Protein AF-A0A5S3UQN3-F1 (afdb_monomer)

Radius of gyration: 18.59 Å; Cα contacts (8 Å, |Δi|>4): 261; chains: 1; bounding box: 40×31×50 Å

Sequence (208 aa):
MKKKIITQLTKNTDIFSASFKKDKTWMLVFEPSTKNVRSGVGFSEYSSGTKFFYWVFPDVCFPFIFPYSLLGNVDVSDTDRAHFLGKGSSPSESELIDFILDKCKLVRESLALDYTSLVEFLSANYDKLSSFEKADYILLRFYIERDFMLVNEAEKLVPKLNSHNPKTIKFRDFIQLLKSQEESKIINEIELFKKENEKVWQAHFVEN

Mean predicted aligned error: 7.01 Å

Secondary structure (DSSP, 8-state):
--HHHHHHHHHS-SSEEEEEEETTEEEEEETTPBTTEEEEEEEEEETTEEEEEEEEEESSS-TT---EEE-------HHHIIIIIBTT----HHHHHHHHHHHHHHHHHHH--SHHHHHHHHHHTGGGS-HHHHHHHHHHHHHHH--THHHHHHHTTGGGS-TTSHHHHHHHHHHHHHHHT-HHHHHHHHHHHHHHHHHHHHHHHH--

Foldseek 3Di:
DDPVLVVCLQPVDQQFDDWFDDDQKIWTWGPPQPPFKTKTWIWGDDPFWIDIFIWMQGLFFLLPDDTPRLPPVQPQPPVNCCQQTGPPHDDDSVVNSVVVVVSSVVCCVVQVDDLVSVLVSCVVCVVVDDLRSNLRSLVSVCVVVVDLVSLVVSVVSLVVDDPPDPSSVVSVVLSVVSVVVPVVVNVVVRVVSSVSSVVVVVVRVVPD

Solvent-accessible surface area (backbone atoms only — not comparable to full-atom values): 11654 Å² total; per-residue (Å²): 121,62,68,67,58,55,52,45,53,42,71,77,40,83,56,28,70,42,72,39,71,54,94,64,26,42,37,40,29,40,46,84,46,44,97,58,22,41,38,33,41,36,40,35,60,52,98,75,24,43,48,75,37,36,33,38,39,51,41,66,50,57,85,75,64,72,52,51,62,45,75,53,76,62,97,61,51,72,65,54,39,46,48,68,31,28,73,84,41,77,62,55,75,65,58,49,49,52,54,51,50,55,57,46,49,57,44,55,69,72,46,66,48,42,72,66,52,48,50,54,54,48,60,79,42,46,90,79,44,51,72,66,56,48,40,41,51,38,52,42,47,28,72,75,69,67,43,70,70,43,53,62,60,40,53,71,42,55,85,77,42,61,80,86,39,69,64,44,46,53,51,52,53,49,52,53,49,59,70,66,66,47,59,72,60,50,52,52,51,52,54,48,30,32,54,51,38,49,51,56,58,52,55,52,68,71,77,121

Structure (mmCIF, N/CA/C/O backbone):
data_AF-A0A5S3UQN3-F1
#
_entry.id   AF-A0A5S3UQN3-F1
#
loop_
_atom_site.group_PDB
_atom_site.id
_atom_site.type_symbol
_atom_site.label_atom_id
_atom_site.label_alt_id
_atom_site.label_comp_id
_atom_site.label_asym_id
_atom_site.label_entity_id
_atom_site.label_seq_id
_atom_site.pdbx_PDB_ins_code
_atom_site.Cartn_x
_atom_site.Cartn_y
_atom_site.Cartn_z
_atom_site.occupancy
_atom_site.B_iso_or_equiv
_atom_site.auth_seq_id
_atom_site.auth_comp_id
_atom_site.auth_asym_id
_atom_site.auth_atom_id
_atom_site.pdbx_PDB_model_num
ATOM 1 N N . MET A 1 1 ? 16.308 -3.290 -12.667 1.00 74.12 1 MET A N 1
ATOM 2 C CA . MET A 1 1 ? 16.139 -1.904 -13.136 1.00 74.12 1 MET A CA 1
ATOM 3 C C . MET A 1 1 ? 17.356 -1.026 -12.826 1.00 74.12 1 MET A C 1
ATOM 5 O O . MET A 1 1 ? 17.709 -0.814 -11.671 1.00 74.12 1 MET A O 1
ATOM 9 N N . LYS A 1 2 ? 17.993 -0.458 -13.860 1.00 78.44 2 LYS A N 1
ATOM 10 C CA . LYS A 1 2 ? 19.170 0.416 -13.691 1.00 78.44 2 LYS A CA 1
ATOM 11 C C . LYS A 1 2 ? 18.793 1.707 -12.944 1.00 78.44 2 LYS A C 1
ATOM 13 O O . LYS A 1 2 ? 17.831 2.369 -13.324 1.00 78.44 2 LYS A O 1
ATOM 18 N N . LYS A 1 3 ? 19.608 2.133 -11.964 1.00 80.06 3 LYS A N 1
ATOM 19 C CA . LYS A 1 3 ? 19.438 3.409 -11.223 1.00 80.06 3 LYS A CA 1
ATOM 20 C C . LYS A 1 3 ? 19.257 4.615 -12.158 1.00 80.06 3 LYS A C 1
ATOM 22 O O . LYS A 1 3 ? 18.452 5.492 -11.870 1.00 80.06 3 LYS A O 1
ATOM 27 N N . LYS A 1 4 ? 19.966 4.623 -13.295 1.00 84.38 4 LYS A N 1
ATOM 28 C CA . LYS A 1 4 ? 19.861 5.656 -14.339 1.00 84.38 4 LYS A CA 1
ATOM 29 C C . LYS A 1 4 ? 18.432 5.807 -14.876 1.00 84.38 4 LYS A C 1
ATOM 31 O O . LYS A 1 4 ? 17.955 6.931 -14.954 1.00 84.38 4 LYS A O 1
ATOM 36 N N . ILE A 1 5 ? 17.750 4.695 -15.167 1.00 83.94 5 ILE A N 1
ATOM 37 C CA . ILE A 1 5 ? 16.365 4.691 -15.668 1.00 83.94 5 ILE A CA 1
ATOM 38 C C . ILE A 1 5 ? 15.424 5.255 -14.604 1.00 83.94 5 ILE A C 1
ATOM 40 O O . ILE A 1 5 ? 14.639 6.144 -14.898 1.00 83.94 5 ILE A O 1
ATOM 44 N N . ILE A 1 6 ? 15.566 4.814 -13.348 1.00 83.44 6 ILE A N 1
ATOM 45 C CA . ILE A 1 6 ? 14.771 5.345 -12.228 1.00 83.44 6 ILE A CA 1
ATOM 46 C C . ILE A 1 6 ? 14.971 6.857 -12.085 1.00 83.44 6 ILE A C 1
ATOM 48 O O . ILE A 1 6 ? 14.009 7.605 -12.000 1.00 83.44 6 ILE A O 1
ATOM 52 N N . THR A 1 7 ? 16.221 7.323 -12.122 1.00 83.50 7 THR A N 1
ATOM 53 C CA . THR A 1 7 ? 16.528 8.758 -12.027 1.00 83.50 7 THR A CA 1
ATOM 54 C C . THR A 1 7 ? 15.946 9.550 -13.199 1.00 83.50 7 THR A C 1
ATOM 56 O O . THR A 1 7 ? 15.493 10.671 -12.995 1.00 83.50 7 THR A O 1
ATOM 59 N N . GLN A 1 8 ? 15.951 8.992 -14.412 1.00 85.38 8 GLN A N 1
ATOM 60 C CA . GLN A 1 8 ? 15.345 9.629 -15.583 1.00 85.38 8 GLN A CA 1
ATOM 61 C C . GLN A 1 8 ? 13.821 9.697 -15.465 1.00 85.38 8 GLN A C 1
ATOM 63 O O . GLN A 1 8 ? 13.263 10.763 -15.696 1.00 85.38 8 GLN A O 1
ATOM 68 N N . LEU A 1 9 ? 13.165 8.615 -15.038 1.00 85.56 9 LEU A N 1
ATOM 69 C CA . LEU A 1 9 ? 11.721 8.595 -14.788 1.00 85.56 9 LEU A CA 1
ATOM 70 C C . LEU A 1 9 ? 11.317 9.672 -13.773 1.00 85.56 9 LEU A C 1
ATOM 72 O O . LEU A 1 9 ? 10.398 10.439 -14.040 1.00 85.56 9 LEU A O 1
ATOM 76 N N . THR A 1 10 ? 12.041 9.789 -12.655 1.00 82.81 10 THR A N 1
ATOM 77 C CA . THR A 1 10 ? 11.728 10.777 -11.609 1.00 82.81 10 THR A CA 1
ATOM 78 C C . THR A 1 10 ? 12.039 12.221 -12.020 1.00 82.81 10 THR A C 1
ATOM 80 O O . THR A 1 10 ? 11.371 13.133 -11.559 1.00 82.81 10 THR A O 1
ATOM 83 N N . LYS A 1 11 ? 13.060 12.473 -12.855 1.00 81.81 11 LYS A N 1
ATOM 84 C CA . LYS A 1 11 ? 13.475 13.848 -13.214 1.00 81.81 11 LYS A CA 1
ATOM 85 C C . LYS A 1 11 ? 12.806 14.410 -14.462 1.00 81.81 11 LYS A C 1
ATOM 87 O O . LYS A 1 11 ? 12.684 15.624 -14.578 1.00 81.81 11 LYS A O 1
ATOM 92 N N . ASN A 1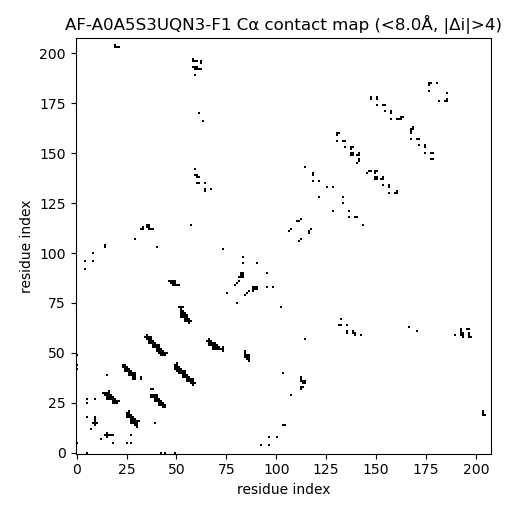 12 ? 12.450 13.552 -15.411 1.00 78.06 12 ASN A N 1
ATOM 93 C CA . ASN A 1 12 ? 12.048 13.981 -16.751 1.00 78.06 12 ASN A CA 1
ATOM 94 C C . ASN A 1 12 ? 10.536 13.885 -16.975 1.00 78.06 12 ASN A C 1
ATOM 96 O O . ASN A 1 12 ? 10.085 14.038 -18.107 1.00 78.06 12 ASN A O 1
ATOM 100 N N . THR A 1 13 ? 9.760 13.584 -15.932 1.00 79.00 13 THR A N 1
ATOM 101 C CA . THR A 1 13 ? 8.314 13.379 -16.036 1.00 79.00 13 THR A CA 1
ATOM 102 C C . THR A 1 13 ? 7.607 14.058 -14.874 1.00 79.00 13 THR A C 1
ATOM 104 O O . THR A 1 13 ? 8.139 14.126 -13.771 1.00 79.00 13 THR A O 1
ATOM 107 N N . ASP A 1 14 ? 6.398 14.544 -15.124 1.00 82.19 14 ASP A N 1
ATOM 108 C CA . ASP A 1 14 ? 5.474 15.117 -14.138 1.00 82.19 14 ASP A CA 1
ATOM 109 C C . ASP A 1 14 ? 4.601 14.041 -13.464 1.00 82.19 14 ASP A C 1
ATOM 111 O O . ASP A 1 14 ? 3.644 14.338 -12.748 1.00 82.19 14 ASP A O 1
ATOM 115 N N . ILE A 1 15 ? 4.903 12.767 -13.726 1.00 84.25 15 ILE A N 1
ATOM 116 C CA . ILE A 1 15 ? 4.183 11.626 -13.167 1.00 84.25 15 ILE A CA 1
ATOM 117 C C . ILE A 1 15 ? 4.677 11.315 -11.760 1.00 84.25 15 ILE A C 1
ATOM 119 O O . ILE A 1 15 ? 3.877 10.880 -10.932 1.00 84.25 15 ILE A O 1
AT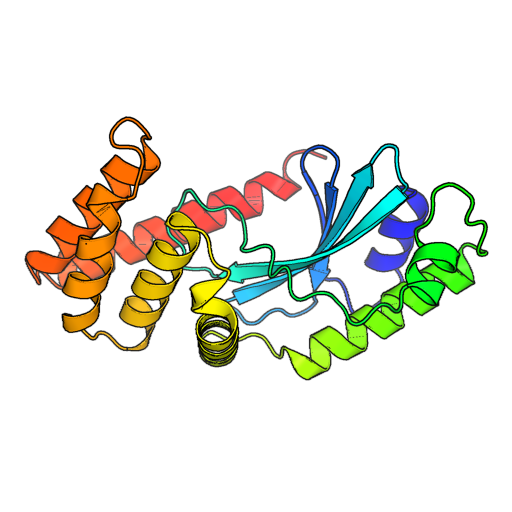OM 123 N N . PHE A 1 16 ? 5.969 11.518 -11.488 1.00 87.56 16 PHE A N 1
ATOM 124 C CA . PHE A 1 16 ? 6.595 11.109 -10.239 1.00 87.56 16 PHE A CA 1
ATOM 125 C C . PHE A 1 16 ? 7.125 12.289 -9.431 1.00 87.56 16 PHE A C 1
ATOM 127 O O . PHE A 1 16 ? 7.845 13.133 -9.950 1.00 87.56 16 PHE A O 1
ATOM 134 N N . SER A 1 17 ? 6.825 12.278 -8.136 1.00 86.75 17 SER A N 1
ATOM 135 C CA . SER A 1 17 ? 7.254 13.288 -7.164 1.00 86.75 17 SER A CA 1
ATOM 136 C C . SER A 1 17 ? 8.596 12.942 -6.524 1.00 86.75 17 SER A C 1
ATOM 138 O O . SER A 1 17 ? 9.412 13.805 -6.204 1.00 86.75 17 SER A O 1
ATOM 140 N N . ALA A 1 18 ? 8.837 11.647 -6.320 1.00 88.56 18 ALA A N 1
ATOM 141 C CA . ALA A 1 18 ? 10.021 11.147 -5.648 1.00 88.56 18 ALA A CA 1
ATOM 142 C C . ALA A 1 18 ? 10.297 9.685 -6.010 1.00 88.56 18 ALA A C 1
ATOM 144 O O . ALA A 1 18 ? 9.486 8.983 -6.616 1.00 88.56 18 ALA A O 1
ATOM 145 N N . SER A 1 19 ? 11.455 9.197 -5.577 1.00 89.25 19 SER A N 1
ATOM 146 C CA . SER A 1 19 ? 11.763 7.771 -5.585 1.00 89.25 19 SER A CA 1
ATOM 147 C C . SER A 1 19 ? 12.654 7.412 -4.408 1.00 89.25 19 SER A C 1
ATOM 149 O O . SER A 1 19 ? 13.549 8.183 -4.066 1.00 89.25 19 SER A O 1
ATOM 151 N N . PHE A 1 20 ? 12.464 6.225 -3.845 1.00 87.44 20 PHE A N 1
ATOM 152 C CA . PHE A 1 20 ? 13.315 5.677 -2.793 1.00 87.44 20 PHE A CA 1
ATOM 153 C C . PHE A 1 20 ? 13.595 4.197 -3.045 1.00 87.44 20 PHE A C 1
ATOM 155 O O . PHE A 1 20 ? 12.934 3.541 -3.856 1.00 87.44 20 PHE A O 1
ATOM 162 N N . LYS A 1 21 ? 14.602 3.658 -2.360 1.00 85.94 21 LYS A N 1
ATOM 163 C CA . LYS A 1 21 ? 14.939 2.237 -2.432 1.00 85.94 21 LYS A CA 1
ATOM 164 C C . LYS A 1 21 ? 14.638 1.571 -1.097 1.00 85.94 21 LYS A C 1
ATOM 166 O O . LYS A 1 21 ? 15.041 2.069 -0.055 1.00 85.94 21 LYS A O 1
ATOM 171 N N . LYS A 1 22 ? 13.969 0.422 -1.140 1.00 80.50 22 LYS A N 1
ATOM 172 C CA . LYS A 1 22 ? 13.780 -0.463 0.009 1.00 80.50 22 LYS A CA 1
ATOM 173 C C . LYS A 1 22 ? 14.246 -1.864 -0.354 1.00 80.50 22 LYS A C 1
ATOM 175 O O . LYS A 1 22 ? 13.696 -2.483 -1.263 1.00 80.50 22 LYS A O 1
ATOM 180 N N . ASP A 1 23 ? 15.258 -2.365 0.345 1.00 81.44 23 ASP A N 1
ATOM 181 C CA . ASP A 1 23 ? 15.891 -3.653 0.052 1.00 81.44 23 ASP A CA 1
ATOM 182 C C . ASP A 1 23 ? 16.312 -3.760 -1.435 1.00 81.44 23 ASP A C 1
ATOM 184 O O . ASP A 1 23 ? 17.119 -2.972 -1.936 1.00 81.44 23 ASP A O 1
ATOM 188 N N . LYS A 1 24 ? 15.747 -4.727 -2.170 1.00 82.56 24 LYS A N 1
ATOM 189 C CA . LYS A 1 24 ? 15.971 -4.955 -3.611 1.00 82.56 24 LYS A CA 1
ATOM 190 C C . LYS A 1 24 ? 14.929 -4.276 -4.506 1.00 82.56 24 LYS A C 1
ATOM 192 O O . LYS A 1 24 ? 14.831 -4.605 -5.688 1.00 82.56 24 LYS A O 1
ATOM 197 N N . THR A 1 25 ? 14.151 -3.355 -3.948 1.00 85.56 25 THR A N 1
ATOM 198 C CA . THR A 1 25 ? 13.000 -2.751 -4.610 1.00 85.56 25 THR A CA 1
ATOM 199 C C . THR A 1 25 ? 13.174 -1.247 -4.751 1.00 85.56 25 THR A C 1
ATOM 201 O O . THR A 1 25 ? 13.390 -0.540 -3.768 1.00 85.56 25 THR A O 1
ATOM 204 N N . TRP A 1 26 ? 13.050 -0.750 -5.977 1.00 88.44 26 TRP A N 1
ATOM 205 C CA . TRP A 1 26 ? 12.884 0.676 -6.246 1.00 88.44 26 TRP A CA 1
ATOM 206 C C . TRP A 1 26 ? 11.411 1.046 -6.179 1.00 88.44 26 TRP A C 1
ATOM 208 O O . TRP A 1 26 ? 10.596 0.375 -6.801 1.00 88.44 26 TRP A O 1
ATOM 218 N N . MET A 1 27 ? 11.089 2.113 -5.459 1.00 87.38 27 MET A N 1
ATOM 219 C CA . MET A 1 27 ? 9.739 2.641 -5.297 1.00 87.38 27 MET A CA 1
ATOM 220 C C . MET A 1 27 ? 9.714 4.040 -5.916 1.00 87.38 27 MET A C 1
ATOM 222 O O . MET A 1 27 ? 10.443 4.917 -5.457 1.00 87.38 27 MET A O 1
ATOM 226 N N . LEU A 1 28 ? 8.921 4.250 -6.966 1.00 89.00 28 LEU A N 1
ATOM 227 C CA . LEU A 1 28 ? 8.644 5.575 -7.530 1.00 89.00 28 LEU A CA 1
ATOM 228 C C . LEU A 1 28 ? 7.279 6.035 -7.040 1.00 89.00 28 LEU A C 1
ATOM 230 O O . LEU A 1 28 ? 6.343 5.240 -7.031 1.00 89.00 28 LEU A O 1
ATOM 234 N N . VAL A 1 29 ? 7.180 7.297 -6.645 1.00 87.19 29 VAL A N 1
ATOM 235 C CA . VAL A 1 29 ? 6.020 7.901 -5.979 1.00 87.19 29 VAL A CA 1
ATOM 236 C C . VAL A 1 29 ? 5.294 8.800 -6.967 1.00 87.19 29 VAL A C 1
ATOM 238 O O . VAL A 1 29 ? 5.945 9.637 -7.580 1.00 87.19 29 VAL A O 1
ATOM 241 N N . PHE A 1 30 ? 3.978 8.660 -7.123 1.00 86.19 30 PHE A N 1
ATOM 242 C CA . PHE A 1 30 ? 3.197 9.506 -8.031 1.00 86.19 30 PHE A CA 1
ATOM 243 C C . PHE A 1 30 ? 3.027 10.956 -7.527 1.00 86.19 30 PHE A C 1
ATOM 245 O O . PHE A 1 30 ? 3.030 11.222 -6.322 1.00 86.19 30 PHE A O 1
ATOM 252 N N . GLU A 1 31 ? 2.852 11.887 -8.467 1.00 77.00 31 GLU A N 1
ATOM 253 C CA . GLU A 1 31 ? 2.578 13.321 -8.278 1.00 77.00 31 GLU A CA 1
ATOM 254 C C . GLU A 1 31 ? 1.149 13.674 -8.762 1.00 77.00 31 GLU A C 1
ATOM 256 O O . GLU A 1 31 ? 0.785 13.290 -9.875 1.00 77.00 31 GLU A O 1
ATOM 261 N N . PRO A 1 32 ? 0.328 14.441 -8.018 1.00 64.44 32 PRO A N 1
ATOM 262 C CA . PRO A 1 32 ? 0.171 14.415 -6.574 1.00 64.44 32 PRO A CA 1
ATOM 263 C C . PRO A 1 32 ? -0.735 13.238 -6.196 1.00 64.44 32 PRO A C 1
ATOM 265 O O . PRO A 1 32 ? -1.843 13.065 -6.706 1.00 64.44 32 PRO A O 1
ATOM 268 N N . SER A 1 33 ? -0.270 12.424 -5.267 1.00 59.12 33 SER A N 1
ATOM 269 C CA . SER A 1 33 ? -1.161 11.501 -4.577 1.00 59.12 33 SER A CA 1
ATOM 270 C C . SER A 1 33 ? -2.110 12.303 -3.669 1.00 59.12 33 SER A C 1
ATOM 272 O O . SER A 1 33 ? -1.758 13.397 -3.215 1.00 59.12 33 SER A O 1
ATOM 274 N N . THR A 1 34 ? -3.352 11.850 -3.467 1.00 64.25 34 THR A N 1
ATOM 275 C CA . THR A 1 34 ? -4.290 12.562 -2.580 1.00 64.25 34 THR A CA 1
ATOM 276 C C . THR A 1 34 ? -3.654 12.718 -1.192 1.00 64.25 34 THR A C 1
ATOM 278 O O . THR A 1 34 ? -2.815 11.905 -0.804 1.00 64.25 34 THR A O 1
ATOM 281 N N . LYS A 1 35 ? -4.025 13.749 -0.411 1.00 64.81 35 LYS A N 1
ATOM 282 C CA . LYS A 1 35 ? -3.414 13.979 0.922 1.00 64.81 35 LYS A CA 1
ATOM 283 C C . LYS A 1 35 ? -3.460 12.737 1.826 1.00 64.81 35 LYS A C 1
ATOM 285 O O . LYS A 1 35 ? -2.618 12.600 2.706 1.00 64.81 35 LYS A O 1
ATOM 290 N N . ASN A 1 36 ? -4.429 11.858 1.587 1.00 76.88 36 ASN A N 1
ATOM 291 C CA . ASN A 1 36 ? -4.814 10.768 2.463 1.00 76.88 36 ASN A CA 1
ATOM 292 C C . ASN A 1 36 ? -4.278 9.406 1.989 1.00 76.88 36 ASN A C 1
ATOM 294 O O . ASN A 1 36 ? -4.205 8.477 2.789 1.00 76.88 36 ASN A O 1
ATOM 298 N N . VAL A 1 37 ? -3.903 9.258 0.713 1.00 80.50 37 VAL A N 1
ATOM 299 C CA . VAL A 1 37 ? -3.354 8.008 0.166 1.00 80.50 37 VAL A CA 1
ATOM 300 C C . VAL A 1 37 ? -2.209 8.323 -0.777 1.00 80.50 37 VAL A C 1
ATOM 302 O O . VAL A 1 37 ? -2.422 8.854 -1.862 1.00 80.50 37 VAL A O 1
ATOM 305 N N . ARG A 1 38 ? -0.993 7.922 -0.396 1.00 83.31 38 ARG A N 1
ATOM 306 C CA . ARG A 1 38 ? 0.180 7.947 -1.277 1.00 83.31 38 ARG A CA 1
ATOM 307 C C . ARG A 1 38 ? 0.201 6.709 -2.152 1.00 83.31 38 ARG A C 1
ATOM 309 O O . ARG A 1 38 ? -0.280 5.653 -1.749 1.00 83.31 38 ARG A O 1
ATOM 316 N N . SER A 1 39 ? 0.778 6.802 -3.338 1.00 82.62 39 SER A N 1
ATOM 317 C CA . SER A 1 39 ? 0.829 5.667 -4.255 1.00 82.62 39 SER A CA 1
ATOM 318 C C . SER A 1 39 ? 1.978 5.777 -5.237 1.00 82.62 39 SER A C 1
ATOM 320 O O . SER A 1 39 ? 2.637 6.815 -5.350 1.00 82.62 39 SER A O 1
ATOM 322 N N . GLY A 1 40 ? 2.232 4.678 -5.935 1.00 84.38 40 GLY A N 1
ATOM 323 C CA . GLY A 1 40 ? 3.298 4.627 -6.907 1.00 84.38 40 GLY A CA 1
ATOM 324 C C . GLY A 1 40 ? 3.501 3.254 -7.520 1.00 84.38 40 GLY A C 1
ATOM 325 O O . GLY A 1 40 ? 2.656 2.360 -7.424 1.00 84.38 40 GLY A O 1
ATOM 326 N N . VAL A 1 41 ? 4.668 3.090 -8.135 1.00 85.75 41 VAL A N 1
ATOM 327 C CA . VAL A 1 41 ? 5.117 1.826 -8.726 1.00 85.75 41 VAL A CA 1
ATOM 328 C C . VAL A 1 41 ? 6.378 1.312 -8.064 1.00 85.75 41 VAL A C 1
ATOM 330 O O . VAL A 1 41 ? 7.229 2.078 -7.611 1.00 85.75 41 VAL A O 1
ATOM 333 N N . GLY A 1 42 ? 6.483 -0.006 -7.995 1.00 85.94 42 GLY A N 1
ATOM 334 C CA . GLY A 1 42 ? 7.598 -0.734 -7.429 1.00 85.94 42 GLY A CA 1
ATOM 335 C C . GLY A 1 42 ? 8.272 -1.622 -8.471 1.00 85.94 42 GLY A C 1
ATOM 336 O O . GLY A 1 42 ? 7.611 -2.259 -9.292 1.00 85.94 42 GLY A O 1
ATOM 337 N N . PHE A 1 43 ? 9.600 -1.691 -8.407 1.00 85.81 43 PHE A N 1
ATOM 338 C CA . PHE A 1 43 ? 10.431 -2.567 -9.226 1.00 85.81 43 PHE A CA 1
ATOM 339 C C . PHE A 1 43 ? 11.334 -3.405 -8.333 1.00 85.81 43 PHE A C 1
ATOM 341 O O . PHE A 1 43 ? 12.313 -2.888 -7.794 1.00 85.81 43 PHE A O 1
ATOM 348 N N . SER A 1 44 ? 11.041 -4.696 -8.201 1.00 85.44 44 SER A N 1
ATOM 349 C CA . SER A 1 44 ? 11.883 -5.633 -7.447 1.00 85.44 44 SER A CA 1
ATOM 350 C C . SER A 1 44 ? 12.772 -6.441 -8.385 1.00 85.44 44 SER A C 1
ATOM 352 O O . SER A 1 44 ? 12.289 -7.060 -9.335 1.00 85.44 44 SER A O 1
ATOM 354 N N . GLU A 1 45 ? 14.075 -6.454 -8.116 1.00 80.94 45 GLU A N 1
ATOM 355 C CA . GLU A 1 45 ? 15.048 -7.222 -8.898 1.00 80.94 45 GLU A CA 1
ATOM 356 C C . GLU A 1 45 ? 15.220 -8.641 -8.344 1.00 80.94 45 GLU A C 1
ATOM 358 O O . GLU A 1 45 ? 15.587 -8.836 -7.181 1.00 80.94 45 GLU A O 1
ATOM 363 N N . TYR A 1 46 ? 15.010 -9.638 -9.203 1.00 79.50 46 TYR A N 1
ATOM 364 C CA . TYR A 1 46 ? 15.190 -11.053 -8.893 1.00 79.50 46 TYR A CA 1
ATOM 365 C C . TYR A 1 46 ? 16.124 -11.727 -9.898 1.00 79.50 46 TYR A C 1
ATOM 367 O O . TYR A 1 46 ? 16.403 -11.218 -10.982 1.00 79.50 46 TYR A O 1
ATOM 375 N N . SER A 1 47 ? 16.577 -12.933 -9.558 1.00 78.00 47 SER A N 1
ATOM 376 C CA . SER A 1 47 ? 17.408 -13.757 -10.443 1.00 78.00 47 SER A CA 1
ATOM 377 C C . SER A 1 47 ? 16.704 -14.174 -11.742 1.00 78.00 47 SER A C 1
ATOM 379 O O . SER A 1 47 ? 17.391 -14.559 -12.692 1.00 78.00 47 SER A O 1
ATOM 381 N N . SER A 1 48 ? 15.369 -14.111 -11.779 1.00 76.56 48 SER A N 1
ATOM 382 C CA . SER A 1 48 ? 14.506 -14.428 -12.923 1.00 76.56 48 SER A CA 1
ATOM 383 C C . SER A 1 48 ? 14.119 -13.212 -13.777 1.00 76.56 48 SER A C 1
ATOM 385 O O . SER A 1 48 ? 13.601 -13.400 -14.875 1.00 76.56 48 SER A O 1
ATOM 387 N N . GLY A 1 49 ? 14.381 -11.983 -13.319 1.00 81.44 49 GLY A N 1
ATOM 388 C CA . GLY A 1 49 ? 13.982 -10.751 -14.008 1.00 81.44 49 GLY A CA 1
ATOM 389 C C . GLY A 1 49 ? 13.572 -9.638 -13.042 1.00 81.44 49 GLY A C 1
ATOM 390 O O . GLY A 1 49 ? 13.868 -9.686 -11.846 1.00 81.44 49 GLY A O 1
ATOM 391 N N . THR A 1 50 ? 12.881 -8.623 -13.559 1.00 83.62 50 THR A N 1
ATOM 392 C CA . THR A 1 50 ? 12.328 -7.520 -12.758 1.00 83.62 50 THR A CA 1
ATOM 393 C C . THR A 1 50 ? 10.825 -7.719 -12.559 1.00 83.62 50 THR A C 1
ATOM 395 O O . THR A 1 50 ? 10.089 -7.928 -13.518 1.00 83.62 50 THR A O 1
ATOM 398 N N . LYS A 1 51 ? 10.337 -7.627 -11.319 1.00 82.81 51 LYS A N 1
ATOM 399 C CA . LYS A 1 51 ? 8.898 -7.568 -11.031 1.00 82.81 51 LYS A CA 1
ATOM 400 C C . LYS A 1 51 ? 8.452 -6.114 -10.978 1.00 82.81 51 LYS A C 1
ATOM 402 O O . LYS A 1 51 ? 8.992 -5.356 -10.179 1.00 82.81 51 LYS A O 1
ATOM 407 N N . PHE A 1 52 ? 7.453 -5.772 -11.782 1.00 82.31 52 PHE A N 1
ATOM 408 C CA . PHE A 1 52 ? 6.737 -4.500 -11.730 1.00 82.31 52 PHE A CA 1
ATOM 409 C C . PHE A 1 52 ? 5.428 -4.671 -10.951 1.00 82.31 52 PHE A C 1
ATOM 411 O O . PHE A 1 52 ? 4.749 -5.688 -11.116 1.00 82.31 52 PHE A O 1
ATOM 418 N N . PHE A 1 53 ? 5.095 -3.723 -10.080 1.00 79.62 53 PHE A N 1
ATOM 419 C CA . PHE A 1 53 ? 3.859 -3.740 -9.295 1.00 79.62 53 PHE A CA 1
ATOM 420 C C . PHE A 1 53 ? 3.446 -2.330 -8.868 1.00 79.62 53 PHE A C 1
ATOM 422 O O . PHE A 1 53 ? 4.271 -1.419 -8.868 1.00 79.62 53 PHE A O 1
ATOM 429 N N . TYR A 1 54 ? 2.191 -2.166 -8.456 1.00 80.31 54 TYR A N 1
ATOM 430 C CA . TYR A 1 54 ? 1.699 -0.927 -7.856 1.00 80.31 54 TYR A CA 1
ATOM 431 C C . TYR A 1 54 ? 1.647 -1.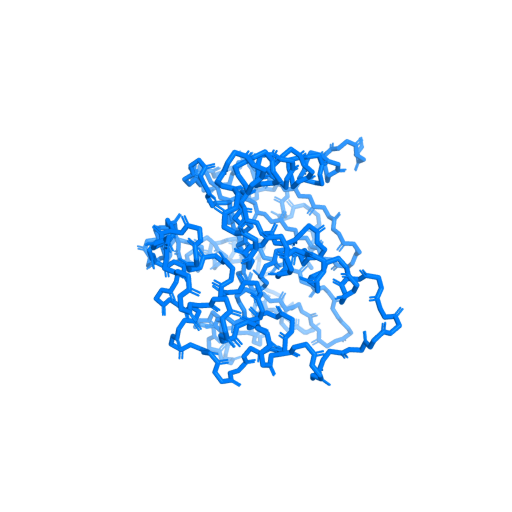038 -6.340 1.00 80.31 54 TYR A C 1
ATOM 433 O O . TYR A 1 54 ? 1.458 -2.115 -5.773 1.00 80.31 54 TYR A O 1
ATOM 441 N N . TRP A 1 55 ? 1.817 0.089 -5.668 1.00 81.56 55 TRP A N 1
ATOM 442 C CA . TRP A 1 55 ? 1.738 0.150 -4.218 1.00 81.56 55 TRP A CA 1
ATOM 443 C C . TRP A 1 55 ? 0.972 1.386 -3.770 1.00 81.56 55 TRP A C 1
ATOM 445 O O . TRP A 1 55 ? 0.947 2.406 -4.462 1.00 81.56 55 TRP A O 1
ATOM 455 N N . VAL A 1 56 ? 0.355 1.282 -2.595 1.00 81.06 56 VAL A N 1
ATOM 456 C CA . VAL A 1 56 ? -0.405 2.360 -1.958 1.00 81.06 56 VAL A CA 1
ATOM 457 C C . VAL A 1 56 ? -0.111 2.410 -0.465 1.00 81.06 56 VAL A C 1
ATOM 459 O O . VAL A 1 56 ? 0.024 1.383 0.199 1.00 81.06 56 VAL A O 1
ATOM 462 N N . PHE A 1 57 ? -0.015 3.620 0.063 1.00 81.44 57 PHE A N 1
ATOM 463 C CA . PHE A 1 57 ? 0.305 3.919 1.447 1.00 81.44 57 PHE A CA 1
ATOM 464 C C . PHE A 1 57 ? -0.709 4.939 1.987 1.00 81.44 57 PHE A C 1
ATOM 466 O O . PHE A 1 57 ? -0.520 6.144 1.787 1.00 81.44 57 PHE A O 1
ATOM 473 N N . PRO A 1 58 ? -1.812 4.489 2.607 1.00 79.88 58 PRO A N 1
ATOM 474 C CA . PRO A 1 58 ? -2.748 5.403 3.255 1.00 79.88 58 PRO A CA 1
ATOM 475 C C . PRO A 1 58 ? -2.099 6.112 4.453 1.00 79.88 58 PRO A C 1
ATOM 477 O O . PRO A 1 58 ? -1.207 5.559 5.094 1.00 79.88 58 PRO A O 1
ATOM 480 N N . ASP A 1 59 ? -2.549 7.328 4.772 1.00 79.50 59 ASP A N 1
ATOM 481 C CA . ASP A 1 59 ? -2.063 8.075 5.942 1.00 79.50 59 ASP A CA 1
ATOM 482 C C . ASP A 1 59 ? -2.492 7.417 7.268 1.00 79.50 59 ASP A C 1
ATOM 484 O O . ASP A 1 59 ? -1.768 7.483 8.265 1.00 79.50 59 ASP A O 1
ATOM 488 N N . VAL A 1 60 ? -3.605 6.678 7.246 1.00 76.88 60 VAL A N 1
ATOM 489 C CA . VAL A 1 60 ? -4.082 5.804 8.320 1.00 76.88 60 VAL A CA 1
ATOM 490 C C . VAL A 1 60 ? -4.049 4.351 7.845 1.00 76.88 60 VAL A C 1
ATOM 492 O O . VAL A 1 60 ? -5.018 3.820 7.307 1.00 76.88 60 VAL A O 1
ATOM 495 N N . CYS A 1 61 ? -2.926 3.680 8.078 1.00 72.88 61 CYS A N 1
ATOM 496 C CA . CYS A 1 61 ? -2.851 2.224 8.178 1.00 72.88 61 CYS A CA 1
ATOM 497 C C . CYS A 1 61 ? -2.412 1.814 9.579 1.00 72.88 61 CYS A C 1
ATOM 499 O O . CYS A 1 61 ? -1.907 2.629 10.360 1.00 72.88 61 CYS A O 1
ATOM 501 N N . PHE A 1 62 ? -2.580 0.529 9.883 1.00 65.44 62 PHE A N 1
ATOM 502 C CA . PHE A 1 62 ? -1.961 -0.030 11.064 1.00 65.44 62 PHE A CA 1
ATOM 503 C C . PHE A 1 62 ? -0.430 0.088 10.912 1.00 65.44 62 PHE A C 1
ATOM 505 O O . PHE A 1 62 ? 0.106 -0.330 9.880 1.00 65.44 62 PHE A O 1
ATOM 512 N N . PRO A 1 63 ? 0.302 0.624 11.908 1.00 48.72 63 PRO A N 1
ATOM 513 C CA . PRO A 1 63 ? 1.661 1.169 11.738 1.00 48.72 63 PRO A CA 1
ATOM 514 C C . PRO A 1 63 ? 2.765 0.152 11.382 1.00 48.72 63 PRO A C 1
ATOM 516 O O . PRO A 1 63 ? 3.955 0.470 11.384 1.00 48.72 63 PRO A O 1
ATOM 519 N N . PHE A 1 64 ? 2.407 -1.095 11.063 1.00 51.44 64 PHE A N 1
ATOM 520 C CA . PHE A 1 64 ? 3.347 -2.170 10.760 1.00 51.44 64 PHE A CA 1
ATOM 521 C C . PHE A 1 64 ? 3.151 -2.841 9.405 1.00 51.44 64 PHE A C 1
ATOM 523 O O . PHE A 1 64 ? 3.938 -3.742 9.081 1.00 51.44 64 PHE A O 1
ATOM 530 N N . ILE A 1 65 ? 2.152 -2.455 8.613 1.00 52.53 65 ILE A N 1
ATOM 531 C CA . ILE A 1 65 ? 2.046 -2.911 7.227 1.00 52.53 65 ILE A CA 1
ATOM 532 C C . ILE A 1 65 ? 2.586 -1.795 6.340 1.00 52.53 65 ILE A C 1
ATOM 534 O O . ILE A 1 65 ? 1.929 -0.813 6.017 1.00 52.53 65 ILE A O 1
ATOM 538 N N . PHE A 1 66 ? 3.862 -1.957 5.988 1.00 50.38 66 PHE A N 1
ATOM 539 C CA . PHE A 1 66 ? 4.475 -1.259 4.863 1.00 50.38 66 PHE A CA 1
ATOM 540 C C . PHE A 1 66 ? 3.558 -1.366 3.632 1.00 50.38 66 PHE A C 1
ATOM 542 O O . PHE A 1 66 ? 2.940 -2.423 3.518 1.00 50.38 66 PHE A O 1
ATOM 549 N N . PRO A 1 67 ? 3.496 -0.348 2.738 1.00 55.16 67 PRO A N 1
ATOM 550 C CA . PRO A 1 67 ? 2.356 -0.084 1.871 1.00 55.16 67 PRO A CA 1
ATOM 551 C C . PRO A 1 67 ? 1.809 -1.355 1.274 1.00 55.16 67 PRO A C 1
ATOM 553 O O . PRO A 1 67 ? 2.594 -2.197 0.821 1.00 55.16 67 PRO A O 1
ATOM 556 N N . TYR A 1 68 ? 0.479 -1.446 1.235 1.00 55.88 68 TYR A N 1
ATOM 557 C CA . TYR A 1 68 ? -0.190 -2.451 0.436 1.00 55.88 68 TYR A CA 1
ATOM 558 C C . TYR A 1 68 ? 0.496 -2.432 -0.925 1.00 55.88 68 TYR A C 1
ATOM 560 O O . TYR A 1 68 ? 0.386 -1.475 -1.696 1.00 55.88 68 TYR A O 1
ATOM 568 N N . SER A 1 69 ? 1.273 -3.475 -1.202 1.00 51.69 69 SER A N 1
ATOM 569 C CA . SER A 1 69 ? 1.569 -3.790 -2.578 1.00 51.69 69 SER A CA 1
ATOM 570 C C . SER A 1 69 ? 0.215 -4.239 -3.064 1.00 51.69 69 SER A C 1
ATOM 572 O O . SER A 1 69 ? -0.187 -5.369 -2.791 1.00 51.69 69 SER A O 1
ATOM 574 N N . LEU A 1 70 ? -0.531 -3.325 -3.686 1.00 55.53 70 LEU A N 1
ATOM 575 C CA . LEU A 1 70 ? -1.649 -3.735 -4.498 1.00 55.53 70 LEU A CA 1
ATOM 576 C C . L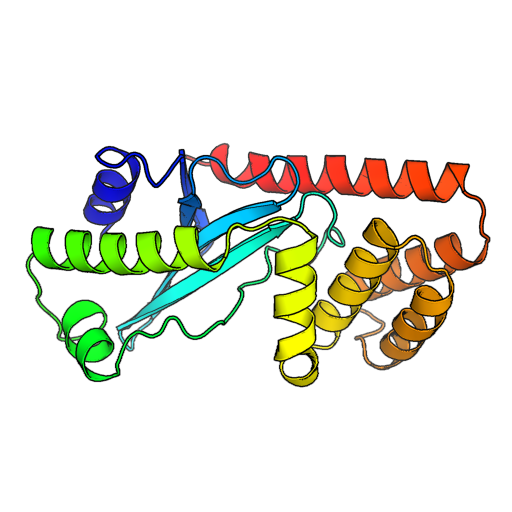EU A 1 70 ? -0.983 -4.535 -5.606 1.00 55.53 70 LEU A C 1
ATOM 578 O O . LEU A 1 70 ? -0.594 -4.022 -6.651 1.00 55.53 70 LEU A O 1
ATOM 582 N N . LEU A 1 71 ? -0.833 -5.832 -5.350 1.00 47.75 71 LEU A N 1
ATOM 583 C CA . LEU A 1 71 ? -0.558 -6.859 -6.332 1.00 47.75 71 LEU A CA 1
ATOM 584 C C . LEU A 1 71 ? -1.795 -6.985 -7.236 1.00 47.75 71 LEU A C 1
ATOM 586 O O . LEU A 1 71 ? -2.217 -8.083 -7.578 1.00 47.75 71 LEU A O 1
ATOM 590 N N . GLY A 1 72 ? -2.397 -5.857 -7.626 1.00 48.03 72 GLY A N 1
ATOM 591 C CA . GLY A 1 72 ? -3.031 -5.759 -8.911 1.00 48.03 72 GLY A CA 1
ATOM 592 C C . GLY A 1 72 ? -1.933 -6.134 -9.880 1.00 48.03 72 GLY A C 1
ATOM 593 O O . GLY A 1 72 ? -0.915 -5.444 -9.983 1.00 48.03 72 GLY A O 1
ATOM 594 N N . ASN A 1 73 ? -2.087 -7.302 -10.498 1.00 49.88 73 ASN A N 1
ATOM 595 C CA . ASN A 1 73 ? -1.374 -7.596 -11.718 1.00 49.88 73 ASN A CA 1
ATOM 596 C C . ASN A 1 73 ? -1.602 -6.380 -12.597 1.00 49.88 73 ASN A C 1
ATOM 598 O O . ASN A 1 73 ? -2.711 -6.162 -13.079 1.00 49.88 73 ASN A O 1
ATOM 602 N N . VAL A 1 74 ? -0.570 -5.555 -12.736 1.00 58.31 74 VAL A N 1
ATOM 603 C CA . VAL A 1 74 ? -0.538 -4.621 -13.840 1.00 58.31 74 VAL A CA 1
ATOM 604 C C . VAL A 1 74 ? -0.820 -5.473 -15.055 1.00 58.31 74 VAL A C 1
ATOM 606 O O . VAL A 1 74 ? -0.201 -6.537 -15.185 1.00 58.31 74 VAL A O 1
ATOM 609 N N . ASP A 1 75 ? -1.739 -5.025 -15.898 1.00 65.00 75 ASP A N 1
ATOM 610 C CA . ASP A 1 75 ? -2.018 -5.652 -17.178 1.00 65.00 75 ASP A CA 1
ATOM 611 C C . ASP A 1 75 ? -0.806 -5.462 -18.115 1.00 65.00 75 ASP A C 1
ATOM 613 O O . ASP A 1 75 ? -0.739 -4.623 -19.019 1.00 65.00 75 ASP A O 1
ATOM 617 N N . VAL A 1 76 ? 0.262 -6.169 -17.765 1.00 76.00 76 VAL A N 1
ATOM 618 C CA . VAL A 1 76 ? 1.487 -6.360 -18.517 1.00 76.00 76 VAL A CA 1
ATOM 619 C C . VAL A 1 76 ? 1.368 -7.774 -19.031 1.00 76.00 76 VAL A C 1
ATOM 621 O O . VAL A 1 76 ? 1.497 -8.730 -18.255 1.00 76.00 76 VAL A O 1
ATOM 624 N N . SER A 1 77 ? 1.109 -7.872 -20.332 1.00 82.56 77 SER A N 1
ATOM 625 C CA . SER A 1 77 ? 1.039 -9.144 -21.033 1.00 82.56 77 SER A CA 1
ATOM 626 C C . SER A 1 77 ? 2.321 -9.949 -20.805 1.00 82.56 77 SER A C 1
ATOM 628 O O . SER A 1 77 ? 3.393 -9.384 -20.564 1.00 82.56 77 SER A O 1
ATOM 630 N N . ASP A 1 78 ? 2.242 -11.275 -20.893 1.00 84.25 78 ASP A N 1
ATOM 631 C CA . ASP A 1 78 ? 3.436 -12.118 -20.761 1.00 84.25 78 ASP A CA 1
ATOM 632 C C . ASP A 1 78 ? 4.496 -11.771 -21.818 1.00 84.25 78 ASP A C 1
ATOM 634 O O . ASP A 1 78 ? 5.694 -11.806 -21.529 1.00 84.25 78 ASP A O 1
ATOM 638 N N . THR A 1 79 ? 4.057 -11.343 -23.006 1.00 86.19 79 THR A N 1
ATOM 639 C CA . THR A 1 79 ? 4.920 -10.840 -24.080 1.00 86.19 79 THR A CA 1
ATOM 640 C C . THR A 1 79 ? 5.661 -9.573 -23.660 1.00 86.19 79 THR A C 1
ATOM 642 O O . THR A 1 79 ? 6.889 -9.537 -23.733 1.00 86.19 79 THR A O 1
ATOM 645 N N . ASP A 1 80 ? 4.948 -8.561 -23.155 1.00 88.25 80 ASP A N 1
ATOM 646 C CA . ASP A 1 80 ? 5.561 -7.319 -22.668 1.00 88.25 80 ASP A CA 1
ATOM 647 C C . ASP A 1 80 ? 6.494 -7.596 -21.488 1.00 88.25 80 ASP A C 1
ATOM 649 O O . ASP A 1 80 ? 7.590 -7.048 -21.394 1.00 88.25 80 ASP A O 1
ATOM 653 N N . ARG A 1 81 ? 6.097 -8.498 -20.586 1.00 85.81 81 ARG A N 1
ATOM 654 C CA . ARG A 1 81 ? 6.916 -8.894 -19.440 1.00 85.81 81 ARG A CA 1
ATOM 655 C C . ARG A 1 81 ? 8.218 -9.538 -19.895 1.00 85.81 81 ARG A C 1
ATOM 657 O O . ARG A 1 81 ? 9.276 -9.192 -19.374 1.00 85.81 81 ARG A O 1
ATOM 664 N N . ALA A 1 82 ? 8.155 -10.459 -20.852 1.00 86.00 82 ALA A N 1
ATOM 665 C CA . ALA A 1 82 ? 9.336 -11.105 -21.406 1.00 86.00 82 ALA A CA 1
ATOM 666 C C . ALA A 1 82 ? 10.234 -10.098 -22.140 1.00 86.00 82 ALA A C 1
ATOM 668 O O . ALA A 1 82 ? 11.453 -10.132 -21.960 1.00 86.00 82 ALA A O 1
ATOM 669 N N . HIS A 1 83 ? 9.636 -9.186 -22.914 1.00 89.50 83 HIS A N 1
ATOM 670 C CA . HIS A 1 83 ? 10.356 -8.217 -23.733 1.00 89.50 83 HIS A CA 1
ATOM 671 C C . HIS A 1 83 ? 10.981 -7.069 -22.935 1.00 89.50 83 HIS A C 1
ATOM 673 O O . HIS A 1 83 ? 12.091 -6.669 -23.259 1.00 89.50 83 HIS A O 1
ATOM 679 N N . PHE A 1 84 ? 10.315 -6.554 -21.897 1.00 87.94 84 PHE A N 1
ATOM 680 C CA . PHE A 1 84 ? 10.773 -5.375 -21.149 1.00 87.94 84 PHE A CA 1
ATOM 681 C C . PHE A 1 84 ? 11.377 -5.695 -19.777 1.00 87.94 84 PHE A C 1
ATOM 683 O O . PHE A 1 84 ? 12.206 -4.934 -19.277 1.00 87.94 84 PHE A O 1
ATOM 690 N N . LEU A 1 85 ? 10.955 -6.792 -19.136 1.00 86.12 85 LEU A N 1
ATOM 691 C CA . LEU A 1 85 ? 11.282 -7.098 -17.735 1.00 86.12 85 LEU A CA 1
ATOM 692 C C . LEU A 1 85 ? 12.013 -8.444 -17.546 1.00 86.12 85 LEU A C 1
ATOM 694 O O . LEU A 1 85 ? 12.387 -8.787 -16.417 1.00 86.12 85 LEU A O 1
ATOM 698 N N . GLY A 1 86 ? 12.217 -9.210 -18.622 1.00 84.38 86 GLY A N 1
ATOM 699 C CA . GLY A 1 86 ? 12.837 -10.536 -18.611 1.00 84.38 86 GLY A CA 1
ATOM 700 C C . GLY A 1 86 ? 14.358 -10.522 -18.408 1.00 84.38 86 GLY A C 1
ATOM 701 O O . GLY A 1 86 ? 15.049 -9.549 -18.669 1.00 84.38 86 GLY A O 1
ATOM 702 N N . LYS A 1 87 ? 14.939 -11.644 -17.971 1.00 80.56 87 LYS A N 1
ATOM 703 C CA . LYS A 1 87 ? 16.396 -11.748 -17.730 1.00 80.56 87 LYS A CA 1
ATOM 704 C C . LYS A 1 87 ? 17.261 -11.571 -18.993 1.00 80.56 87 LYS A C 1
ATOM 706 O O . LYS A 1 87 ? 18.424 -11.200 -18.880 1.00 80.56 87 LYS A O 1
ATOM 711 N N . GLY A 1 88 ? 16.702 -11.854 -20.170 1.00 78.00 88 GLY A N 1
ATOM 712 C CA . GLY A 1 88 ? 17.356 -11.697 -21.475 1.00 78.00 88 GLY A CA 1
ATOM 713 C C . GLY A 1 88 ? 16.828 -10.521 -22.296 1.00 78.00 88 GLY A C 1
ATOM 714 O O . GLY A 1 88 ? 17.185 -10.402 -23.463 1.00 78.00 88 GLY A O 1
ATOM 715 N N . SER A 1 89 ? 15.964 -9.681 -21.719 1.00 81.06 89 SER A N 1
ATOM 716 C CA . SER A 1 89 ? 15.432 -8.516 -22.418 1.00 81.06 89 SER A CA 1
ATOM 717 C C . SER A 1 89 ? 16.515 -7.467 -22.640 1.00 81.06 89 SER A C 1
ATOM 719 O O . SER A 1 89 ? 17.251 -7.126 -21.709 1.00 81.06 89 SER A O 1
ATOM 721 N N . SER A 1 90 ? 16.549 -6.887 -23.834 1.00 81.62 90 SER A N 1
ATOM 722 C CA . SER A 1 90 ? 17.422 -5.764 -24.170 1.00 81.62 90 SER A CA 1
ATOM 723 C C . SER A 1 90 ? 16.673 -4.647 -24.911 1.00 81.62 90 SER A C 1
ATOM 725 O O . SER A 1 90 ? 17.120 -4.261 -25.994 1.00 81.62 90 SER A O 1
ATOM 727 N N . PRO A 1 91 ? 15.545 -4.132 -24.380 1.00 84.75 91 PRO A N 1
ATOM 728 C CA . PRO A 1 91 ? 14.946 -2.924 -24.930 1.00 84.75 91 PRO A CA 1
ATOM 729 C C . PRO A 1 91 ? 15.941 -1.768 -24.796 1.00 84.75 91 PRO A C 1
ATOM 731 O O . PRO A 1 91 ? 16.789 -1.748 -23.889 1.00 84.75 91 PRO A O 1
ATOM 734 N N . SER A 1 92 ? 15.837 -0.785 -25.683 1.00 88.62 92 SER A N 1
ATOM 735 C CA . SER A 1 92 ? 16.544 0.478 -25.491 1.00 88.62 92 SER A CA 1
ATOM 736 C C . SER A 1 92 ? 16.079 1.169 -24.200 1.00 88.62 92 SER A C 1
ATOM 738 O O . SER A 1 92 ? 14.996 0.903 -23.673 1.00 88.62 92 SER A O 1
ATOM 740 N N . GLU A 1 93 ? 16.908 2.070 -23.658 1.00 86.44 93 GLU A N 1
ATOM 741 C CA . GLU A 1 93 ? 16.533 2.818 -22.447 1.00 86.44 93 GLU A CA 1
ATOM 742 C C . GLU A 1 93 ? 15.260 3.651 -22.672 1.00 86.44 93 GLU A C 1
ATOM 744 O O . GLU A 1 93 ? 14.430 3.717 -21.770 1.00 86.44 93 GLU A O 1
ATOM 749 N N . SER A 1 94 ? 15.080 4.226 -23.867 1.00 87.12 94 SER A N 1
ATOM 750 C CA . SER A 1 94 ? 13.879 4.981 -24.241 1.00 87.12 94 SER A CA 1
ATOM 751 C C . SER A 1 94 ? 12.634 4.102 -24.301 1.00 87.12 94 SER A C 1
ATOM 753 O O . SER A 1 94 ? 11.652 4.430 -23.650 1.00 87.12 94 SER A O 1
ATOM 755 N N . GLU A 1 95 ? 12.688 2.950 -24.979 1.00 89.75 95 GLU A N 1
ATOM 756 C CA . GLU A 1 95 ? 11.525 2.051 -25.089 1.00 89.75 95 GLU A CA 1
ATOM 757 C C . GLU A 1 95 ? 11.065 1.546 -23.719 1.00 89.75 95 GLU A C 1
ATOM 759 O O . GLU A 1 95 ? 9.870 1.454 -23.452 1.00 89.75 95 GLU A O 1
ATOM 764 N N . LEU A 1 96 ? 12.009 1.238 -22.824 1.00 87.50 96 LEU A N 1
ATOM 765 C CA . LEU A 1 96 ? 11.675 0.813 -21.468 1.00 87.50 96 LEU A CA 1
ATOM 766 C C . LEU A 1 96 ? 11.071 1.955 -20.639 1.00 87.50 96 LEU A C 1
ATOM 768 O O . LEU A 1 96 ? 10.168 1.711 -19.841 1.00 87.50 96 LEU A O 1
ATOM 772 N N . ILE A 1 97 ? 11.556 3.187 -20.810 1.00 88.31 97 ILE A N 1
ATOM 773 C CA . ILE A 1 97 ? 10.978 4.366 -20.154 1.00 88.31 97 ILE A CA 1
ATOM 774 C C . ILE A 1 97 ? 9.554 4.602 -20.652 1.00 88.31 97 ILE A C 1
ATOM 776 O O . ILE A 1 97 ? 8.654 4.701 -19.821 1.00 88.31 97 ILE A O 1
ATOM 780 N N . ASP A 1 98 ? 9.340 4.622 -21.965 1.00 88.38 98 ASP A N 1
ATOM 781 C CA . ASP A 1 98 ? 8.026 4.855 -22.571 1.00 88.38 98 ASP A CA 1
ATOM 782 C C . ASP A 1 98 ? 7.027 3.776 -22.140 1.00 88.38 98 ASP A C 1
ATOM 784 O O . ASP A 1 98 ? 5.949 4.097 -21.640 1.00 88.38 98 ASP A O 1
ATOM 788 N N . PHE A 1 99 ? 7.433 2.501 -22.183 1.00 88.00 99 PHE A N 1
ATOM 789 C CA . PHE A 1 99 ? 6.635 1.389 -21.667 1.00 88.00 99 PHE A CA 1
ATOM 790 C C . PHE A 1 99 ? 6.225 1.596 -20.202 1.00 88.00 99 PHE A C 1
ATOM 792 O O . PHE A 1 99 ? 5.058 1.420 -19.845 1.00 88.00 99 PHE A O 1
ATOM 799 N N . ILE A 1 100 ? 7.167 1.981 -19.332 1.00 86.25 100 ILE A N 1
ATOM 800 C CA . ILE A 1 100 ? 6.869 2.233 -17.917 1.00 86.25 100 ILE A CA 1
ATOM 801 C C . ILE A 1 100 ? 5.892 3.399 -17.778 1.00 86.25 100 ILE A C 1
ATOM 803 O O . ILE A 1 100 ? 4.939 3.293 -17.006 1.00 86.25 100 ILE A O 1
ATOM 807 N N . LEU A 1 101 ? 6.108 4.497 -18.503 1.00 87.19 101 LEU A N 1
ATOM 808 C CA . LEU A 1 101 ? 5.259 5.681 -18.418 1.00 87.19 101 LEU A CA 1
ATOM 809 C C . LEU A 1 101 ? 3.839 5.397 -18.887 1.00 87.19 101 LEU A C 1
ATOM 811 O O . LEU A 1 101 ? 2.902 5.805 -18.204 1.00 87.19 101 LEU A O 1
ATOM 815 N N . ASP A 1 102 ? 3.666 4.638 -19.964 1.00 86.75 102 ASP A N 1
ATOM 816 C CA . ASP A 1 102 ? 2.346 4.238 -20.449 1.00 86.75 102 ASP A CA 1
ATOM 817 C C . ASP A 1 102 ? 1.604 3.391 -19.412 1.00 86.75 102 ASP A C 1
ATOM 819 O O . ASP A 1 102 ? 0.455 3.682 -19.072 1.00 86.75 102 ASP A O 1
ATOM 823 N N . LYS A 1 103 ? 2.275 2.403 -18.802 1.00 84.12 103 LYS A N 1
ATOM 824 C CA . LYS A 1 103 ? 1.675 1.615 -17.708 1.00 84.12 103 LYS A CA 1
ATOM 825 C C . LYS A 1 103 ? 1.382 2.467 -16.470 1.00 84.12 103 LYS A C 1
ATOM 827 O O . LYS A 1 103 ? 0.418 2.201 -15.752 1.00 84.12 103 LYS A O 1
ATOM 832 N N . CYS A 1 104 ? 2.184 3.490 -16.196 1.00 81.88 104 CYS A N 1
ATOM 833 C CA . CYS A 1 104 ? 1.965 4.392 -15.067 1.00 81.88 104 CYS A CA 1
ATOM 834 C C . CYS A 1 104 ? 0.797 5.354 -15.295 1.00 81.88 104 CYS A C 1
ATOM 836 O O . CYS A 1 104 ? 0.024 5.564 -14.365 1.00 81.88 104 CYS A O 1
ATOM 838 N N . LYS A 1 105 ? 0.627 5.891 -16.510 1.00 80.19 105 LYS A N 1
ATOM 839 C CA . LYS A 1 105 ? -0.520 6.740 -16.878 1.00 80.19 105 LYS A CA 1
ATOM 840 C C . LYS A 1 105 ? -1.831 5.984 -16.734 1.00 80.19 105 LYS A C 1
ATOM 842 O O . LYS A 1 105 ? -2.707 6.447 -16.015 1.00 80.19 105 LYS A O 1
ATOM 847 N N . LEU A 1 106 ? -1.903 4.776 -17.300 1.00 73.94 106 LEU A N 1
ATOM 848 C CA . LEU A 1 106 ? -3.088 3.919 -17.196 1.00 73.94 106 LEU A CA 1
ATOM 849 C C . LEU A 1 106 ? -3.496 3.680 -15.745 1.00 73.94 106 LEU A C 1
ATOM 851 O O . LEU A 1 106 ? -4.680 3.685 -15.419 1.00 73.94 106 LEU A O 1
ATOM 855 N N . VAL A 1 107 ? -2.523 3.493 -14.853 1.00 71.06 107 VAL A N 1
ATOM 856 C CA . VAL A 1 107 ? -2.828 3.293 -13.439 1.00 71.06 107 VAL A CA 1
ATOM 857 C C . VAL A 1 107 ? -3.130 4.568 -12.682 1.00 71.06 107 VAL A C 1
ATOM 859 O O . VAL A 1 107 ? -4.046 4.571 -11.867 1.00 71.06 107 VAL A O 1
ATOM 862 N N . ARG A 1 108 ? -2.443 5.667 -12.971 1.00 71.44 108 ARG A N 1
ATOM 863 C CA . ARG A 1 108 ? -2.805 6.965 -12.404 1.00 71.44 108 ARG A CA 1
ATOM 864 C C . ARG A 1 108 ? -4.253 7.333 -12.751 1.00 71.44 108 ARG A C 1
ATOM 866 O O . ARG A 1 108 ? -4.983 7.780 -11.873 1.00 71.44 108 ARG A O 1
ATOM 873 N N . GLU A 1 109 ? -4.660 7.105 -13.997 1.00 68.56 109 GLU A N 1
ATOM 874 C CA . GLU A 1 109 ? -6.012 7.378 -14.493 1.00 68.56 109 GLU A CA 1
ATOM 875 C C . GLU A 1 109 ? -7.056 6.402 -13.942 1.00 68.56 109 GLU A C 1
ATOM 877 O O . GLU A 1 109 ? -8.138 6.831 -13.556 1.00 68.56 109 GLU A O 1
ATOM 882 N N . SER A 1 110 ? -6.742 5.103 -13.869 1.00 63.59 110 SER A N 1
ATOM 883 C CA . SER A 1 110 ? -7.704 4.098 -13.390 1.00 63.59 110 SER A CA 1
ATOM 884 C C . SER A 1 110 ? -7.840 4.038 -11.876 1.00 63.59 110 SER A C 1
ATOM 886 O O . SER A 1 110 ? -8.900 3.653 -11.391 1.00 63.59 110 SER A O 1
ATOM 888 N N . LEU A 1 111 ? -6.791 4.379 -11.123 1.00 62.00 111 LEU A N 1
ATOM 889 C CA . LEU A 1 111 ? -6.813 4.205 -9.678 1.00 62.00 111 LEU A CA 1
ATOM 890 C C . LEU A 1 111 ? -7.177 5.472 -8.906 1.00 62.00 111 LEU A C 1
ATOM 892 O O . LEU A 1 111 ? -7.631 5.290 -7.785 1.00 62.00 111 LEU A O 1
ATOM 896 N N . ALA A 1 112 ? -6.976 6.690 -9.447 1.00 63.31 112 ALA A N 1
ATOM 897 C CA . ALA A 1 112 ? -7.348 7.987 -8.841 1.00 63.31 112 ALA A CA 1
ATOM 898 C C . ALA A 1 112 ? -7.451 7.953 -7.296 1.00 63.31 112 ALA A C 1
ATOM 900 O O . ALA A 1 112 ? -8.492 8.257 -6.720 1.00 63.31 112 ALA A O 1
ATOM 901 N N . LEU A 1 113 ? -6.383 7.478 -6.638 1.00 67.06 113 LEU A N 1
ATOM 902 C CA . LEU A 1 113 ? -6.525 6.798 -5.347 1.00 67.06 113 LEU A CA 1
ATOM 903 C C . LEU A 1 113 ? -6.886 7.765 -4.231 1.00 67.06 113 LEU A C 1
ATOM 905 O O . LEU A 1 113 ? -6.037 8.481 -3.693 1.00 67.06 113 LEU A O 1
ATOM 909 N N . ASP A 1 114 ? -8.151 7.722 -3.853 1.00 74.38 114 ASP A N 1
ATOM 910 C CA . ASP A 1 114 ? -8.651 8.155 -2.567 1.00 74.38 114 ASP A CA 1
ATOM 911 C C . ASP A 1 114 ? -9.007 6.935 -1.705 1.00 74.38 114 ASP A C 1
ATOM 913 O O . ASP A 1 114 ? -8.764 5.774 -2.055 1.00 74.38 114 ASP A O 1
ATOM 917 N N . TYR A 1 115 ? -9.564 7.206 -0.531 1.00 77.38 115 TYR A N 1
ATOM 918 C CA . TYR A 1 115 ? -9.964 6.155 0.389 1.00 77.38 115 TYR A CA 1
ATOM 919 C C . TYR A 1 115 ? -11.088 5.266 -0.139 1.00 77.38 115 TYR A C 1
ATOM 921 O O . TYR A 1 115 ? -11.060 4.059 0.097 1.00 77.38 115 TYR A O 1
ATOM 929 N N . THR A 1 116 ? -12.027 5.839 -0.887 1.00 78.62 116 THR A N 1
ATOM 930 C CA . THR A 1 116 ? -13.153 5.119 -1.487 1.00 78.62 116 THR A CA 1
ATOM 931 C C . THR A 1 116 ? -12.654 4.098 -2.503 1.00 78.62 116 THR A C 1
ATOM 933 O O . THR A 1 116 ? -12.918 2.904 -2.372 1.00 78.62 116 THR A O 1
ATOM 936 N N . SER A 1 117 ? -11.829 4.550 -3.446 1.00 76.50 117 SER A N 1
ATOM 937 C CA . SER A 1 117 ? -11.262 3.728 -4.519 1.00 76.50 117 SER A CA 1
ATOM 938 C C . SER A 1 117 ? -10.370 2.616 -3.961 1.00 76.50 117 SER A C 1
ATOM 940 O O . SER A 1 117 ? -10.387 1.479 -4.439 1.00 76.50 117 SER A O 1
ATOM 942 N N . LEU A 1 118 ? -9.617 2.908 -2.892 1.00 78.88 118 LEU A N 1
ATOM 943 C CA . LEU A 1 118 ? -8.819 1.906 -2.189 1.00 78.88 118 LEU A CA 1
ATOM 944 C C . LEU A 1 118 ? -9.695 0.840 -1.511 1.00 78.88 118 LEU A C 1
ATOM 946 O O . LEU A 1 118 ? -9.387 -0.350 -1.602 1.00 78.88 118 LEU A O 1
ATOM 950 N N . VAL A 1 119 ? -10.785 1.237 -0.850 1.00 81.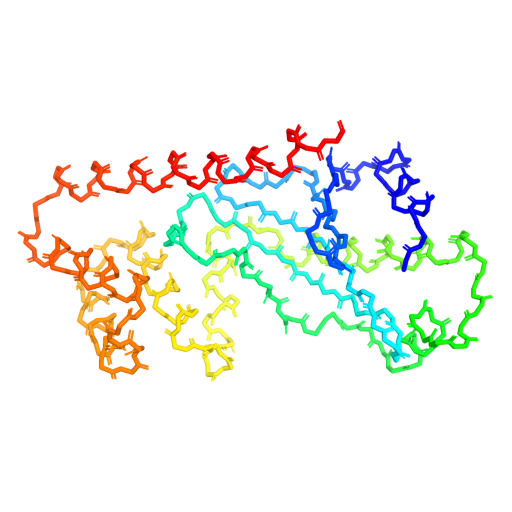69 119 VAL A N 1
ATOM 951 C CA . VAL A 1 119 ? -11.729 0.297 -0.225 1.00 81.69 119 VAL A CA 1
ATOM 952 C C . VAL A 1 119 ? -12.405 -0.582 -1.270 1.00 81.69 119 VAL A C 1
ATOM 954 O O . VAL A 1 119 ? -12.476 -1.794 -1.067 1.00 81.69 119 VAL A O 1
ATOM 957 N N . GLU A 1 120 ? -12.854 -0.018 -2.390 1.00 80.69 120 GLU A N 1
ATOM 958 C CA . GLU A 1 120 ? -13.449 -0.777 -3.496 1.00 80.69 120 GLU A CA 1
ATOM 959 C C . GLU A 1 120 ? -12.465 -1.807 -4.058 1.00 80.69 120 GLU A C 1
ATOM 961 O O . GLU A 1 120 ? -12.801 -2.988 -4.191 1.00 80.69 120 GLU A O 1
ATOM 966 N N . PHE A 1 121 ? -11.217 -1.395 -4.298 1.00 77.88 121 PHE A N 1
ATOM 967 C CA . PHE A 1 121 ? -10.170 -2.288 -4.786 1.00 77.88 121 PHE A CA 1
ATOM 968 C C . PHE A 1 121 ? -9.874 -3.434 -3.808 1.00 77.88 121 PHE A C 1
ATOM 970 O O . PHE A 1 121 ? -9.786 -4.599 -4.213 1.00 77.88 121 PHE A O 1
ATOM 977 N N . LEU A 1 122 ? -9.696 -3.118 -2.521 1.00 80.88 122 LEU A N 1
ATOM 978 C CA . LEU A 1 122 ? -9.399 -4.111 -1.486 1.00 80.88 122 LEU A CA 1
ATOM 979 C C . LEU A 1 122 ? -10.588 -5.048 -1.254 1.00 80.88 122 LEU A C 1
ATOM 981 O O . LEU A 1 122 ? -10.380 -6.244 -1.066 1.00 80.88 122 LEU A O 1
ATOM 985 N N . SER A 1 123 ? -11.816 -4.533 -1.346 1.00 85.31 123 SER A N 1
ATOM 986 C CA . SER A 1 123 ? -13.050 -5.321 -1.296 1.00 85.31 123 SER A CA 1
ATOM 987 C C . SER A 1 123 ? -13.108 -6.337 -2.440 1.00 85.31 123 SER A C 1
ATOM 989 O O . SER A 1 123 ? -13.249 -7.536 -2.204 1.00 85.31 123 SER A O 1
ATOM 991 N N . ALA A 1 124 ? -12.876 -5.893 -3.682 1.00 83.19 124 ALA A N 1
ATOM 992 C CA . ALA A 1 124 ? -12.879 -6.758 -4.865 1.00 83.19 124 ALA A CA 1
ATOM 993 C C . ALA A 1 124 ? -11.793 -7.851 -4.832 1.00 83.19 124 ALA A C 1
ATOM 995 O O . ALA A 1 124 ? -11.903 -8.872 -5.512 1.00 83.19 124 ALA A O 1
ATOM 996 N N . ASN A 1 125 ? -10.737 -7.651 -4.040 1.00 78.94 125 ASN A N 1
ATOM 997 C CA . ASN A 1 125 ? -9.630 -8.593 -3.888 1.00 78.94 125 ASN A CA 1
ATOM 998 C C . ASN A 1 125 ? -9.567 -9.232 -2.496 1.00 78.94 125 ASN A C 1
ATOM 1000 O O . ASN A 1 125 ? -8.562 -9.877 -2.189 1.00 78.94 125 ASN A O 1
ATOM 1004 N N . TYR A 1 126 ? -10.616 -9.100 -1.676 1.00 84.56 126 TYR A N 1
ATOM 1005 C CA . TYR A 1 126 ? -10.585 -9.462 -0.259 1.00 84.56 126 TYR A CA 1
ATOM 1006 C C . TYR A 1 126 ? -10.083 -10.889 -0.029 1.00 84.56 126 TYR A C 1
ATOM 1008 O O . TYR A 1 126 ? -9.208 -11.112 0.803 1.00 84.56 126 TYR A O 1
ATOM 1016 N N . ASP A 1 127 ? -10.545 -11.865 -0.810 1.00 86.00 127 ASP A N 1
ATOM 1017 C CA . ASP A 1 127 ? -10.145 -13.267 -0.643 1.00 86.00 127 ASP A CA 1
ATOM 1018 C C . ASP A 1 127 ? -8.660 -13.533 -0.906 1.00 86.00 127 ASP A C 1
ATOM 1020 O O . ASP A 1 127 ? -8.095 -14.459 -0.322 1.00 86.00 127 ASP A O 1
ATOM 1024 N N . LYS A 1 128 ? -8.014 -12.692 -1.719 1.00 81.62 128 LYS A N 1
ATOM 1025 C CA . LYS A 1 128 ? -6.583 -12.778 -2.040 1.00 81.62 128 LYS A CA 1
ATOM 1026 C C . LYS A 1 128 ? -5.697 -12.098 -0.994 1.00 81.62 128 LYS A C 1
ATOM 1028 O O . LYS A 1 128 ? -4.488 -12.316 -1.008 1.00 81.62 128 LYS A O 1
ATOM 1033 N N . LEU A 1 129 ? -6.277 -11.290 -0.103 1.00 80.50 129 LEU A N 1
ATOM 1034 C CA . LEU A 1 129 ? -5.548 -10.607 0.963 1.00 80.50 129 LEU A CA 1
ATOM 1035 C C . LEU A 1 129 ? -5.112 -11.599 2.052 1.00 80.50 129 LEU A C 1
ATOM 1037 O O . LEU A 1 129 ? -5.874 -12.474 2.486 1.00 80.50 129 LEU A O 1
ATOM 1041 N N . SER A 1 130 ? -3.893 -11.421 2.553 1.00 80.25 130 SER A N 1
ATOM 1042 C CA . SER A 1 130 ? -3.407 -12.080 3.765 1.00 80.25 130 SER A CA 1
ATOM 1043 C C . SER A 1 130 ? -4.217 -11.655 4.995 1.00 80.25 130 SER A C 1
ATOM 1045 O O . SER A 1 130 ? -4.912 -10.640 4.997 1.00 80.25 130 SER A O 1
ATOM 1047 N N . SER A 1 131 ? -4.123 -12.410 6.094 1.00 83.31 131 SER A N 1
ATOM 1048 C CA . SER A 1 131 ? -4.868 -12.093 7.324 1.00 83.31 131 SER A CA 1
ATOM 1049 C C . SER A 1 131 ? -4.542 -10.710 7.896 1.00 83.31 131 SER A C 1
ATOM 1051 O O . SER A 1 131 ? -5.431 -10.062 8.439 1.00 83.31 131 SER A O 1
ATOM 1053 N N . PHE A 1 132 ? -3.295 -10.253 7.752 1.00 79.62 132 PHE A N 1
ATOM 1054 C CA . PHE A 1 132 ? -2.885 -8.912 8.169 1.00 79.62 132 PHE A CA 1
ATOM 1055 C C . PHE A 1 132 ? -3.447 -7.828 7.238 1.00 79.62 132 PHE A C 1
ATOM 1057 O O . PHE A 1 132 ? -3.980 -6.839 7.720 1.00 79.62 132 PHE A O 1
ATOM 1064 N N . GLU A 1 133 ? -3.423 -8.036 5.920 1.00 80.69 133 GLU A N 1
ATOM 1065 C CA . GLU A 1 133 ? -4.023 -7.089 4.965 1.00 80.69 133 GLU A CA 1
ATOM 1066 C C . GLU A 1 133 ? -5.546 -6.984 5.136 1.00 80.69 133 GLU A C 1
ATOM 1068 O O . GLU A 1 133 ? -6.104 -5.896 5.029 1.00 80.69 133 GLU A O 1
ATOM 1073 N N . LYS A 1 134 ? -6.223 -8.093 5.467 1.00 85.75 134 LYS A N 1
ATOM 1074 C CA . LYS A 1 134 ? -7.653 -8.089 5.819 1.00 85.75 134 LYS A CA 1
ATOM 1075 C C . LYS A 1 134 ? -7.929 -7.271 7.076 1.00 85.75 134 LYS A C 1
ATOM 1077 O O . LYS A 1 134 ? -8.929 -6.563 7.123 1.00 85.75 134 LYS A O 1
ATOM 1082 N N . ALA A 1 135 ? -7.067 -7.381 8.086 1.00 82.94 135 ALA A N 1
ATOM 1083 C CA . ALA A 1 135 ? -7.197 -6.632 9.329 1.00 82.94 135 ALA A CA 1
ATOM 1084 C C . ALA A 1 135 ? -7.079 -5.124 9.075 1.00 82.94 135 ALA A C 1
ATOM 1086 O O . ALA A 1 135 ? -7.974 -4.373 9.461 1.00 82.94 135 ALA A O 1
ATOM 1087 N N . ASP A 1 136 ? -6.047 -4.700 8.347 1.00 81.06 136 ASP A N 1
ATOM 1088 C CA . ASP A 1 136 ? -5.851 -3.287 8.021 1.00 81.06 136 ASP A CA 1
ATOM 1089 C C . ASP A 1 136 ? -6.956 -2.739 7.110 1.00 81.06 136 ASP A C 1
ATOM 1091 O O . ASP A 1 136 ? -7.402 -1.612 7.314 1.00 81.06 136 ASP A O 1
ATOM 1095 N N . TYR A 1 137 ? -7.459 -3.535 6.161 1.00 85.25 137 TYR A N 1
ATOM 1096 C CA . TYR A 1 137 ? -8.610 -3.157 5.339 1.00 85.25 137 TYR A CA 1
ATOM 1097 C C . TYR A 1 137 ? -9.860 -2.875 6.186 1.00 85.25 137 TYR A C 1
ATOM 1099 O O . TYR A 1 137 ? -10.531 -1.867 5.969 1.00 85.25 137 TYR A O 1
ATOM 1107 N N . ILE A 1 138 ? -10.169 -3.724 7.172 1.00 86.62 138 ILE A N 1
ATOM 1108 C CA . ILE A 1 138 ? -11.333 -3.513 8.048 1.00 86.62 138 ILE A CA 1
ATOM 1109 C C . ILE A 1 138 ? -11.141 -2.262 8.914 1.00 86.62 138 ILE A C 1
ATOM 1111 O O . ILE A 1 138 ? -12.086 -1.500 9.104 1.00 86.62 138 ILE A O 1
ATOM 1115 N N . LEU A 1 139 ? -9.922 -2.003 9.400 1.00 83.38 139 LEU A N 1
ATOM 1116 C CA . LEU A 1 139 ? -9.623 -0.775 10.145 1.00 83.38 139 LEU A CA 1
ATOM 1117 C C . LEU A 1 139 ? -9.735 0.475 9.271 1.00 83.38 139 LEU A C 1
ATOM 1119 O O . LEU A 1 139 ? -10.253 1.495 9.724 1.00 83.38 139 LEU A O 1
ATOM 1123 N N . LEU A 1 140 ? -9.290 0.392 8.018 1.00 84.12 140 LEU A N 1
ATOM 1124 C CA . LEU A 1 140 ? -9.454 1.462 7.045 1.00 84.12 140 LEU A CA 1
ATOM 1125 C C . LEU A 1 140 ? -10.941 1.743 6.790 1.00 84.12 140 LEU A C 1
ATOM 1127 O O . LEU A 1 140 ? -11.361 2.898 6.821 1.00 84.12 140 LEU A O 1
ATOM 1131 N N . ARG A 1 141 ? -11.756 0.696 6.617 1.00 86.69 141 ARG A N 1
ATOM 1132 C CA . ARG A 1 141 ? -13.214 0.837 6.512 1.00 86.69 141 ARG A CA 1
ATOM 1133 C C . ARG A 1 141 ? -13.823 1.467 7.755 1.00 86.69 141 ARG A C 1
ATOM 1135 O O . ARG A 1 141 ? -14.603 2.399 7.623 1.00 86.69 141 ARG A O 1
ATOM 1142 N N . PHE A 1 142 ? -13.417 1.046 8.954 1.00 86.38 142 PHE A N 1
ATOM 1143 C CA . PHE A 1 142 ? -13.858 1.687 10.195 1.00 86.38 142 PHE A CA 1
ATOM 1144 C C . PHE A 1 142 ? -13.484 3.174 10.235 1.00 86.38 142 PHE A C 1
ATOM 1146 O O . PHE A 1 142 ? -14.290 4.000 10.652 1.00 86.38 142 PHE A O 1
ATOM 1153 N N . TYR A 1 143 ? -12.280 3.541 9.797 1.00 85.25 143 TYR A N 1
ATOM 1154 C CA . TYR A 1 143 ? -11.851 4.937 9.766 1.00 85.25 143 TYR A CA 1
ATOM 1155 C C . TYR A 1 143 ? -12.746 5.803 8.865 1.00 85.25 143 TYR A C 1
ATOM 1157 O O . TYR A 1 143 ? -13.071 6.930 9.237 1.00 85.25 143 TYR A O 1
ATOM 1165 N N . ILE A 1 144 ? -13.170 5.262 7.721 1.00 83.38 144 ILE A N 1
ATOM 1166 C CA . ILE A 1 144 ? -14.009 5.953 6.733 1.00 83.38 144 ILE A CA 1
ATOM 1167 C C . ILE A 1 144 ? -15.483 5.966 7.162 1.00 83.38 144 ILE A C 1
ATOM 1169 O O . ILE A 1 144 ? -16.120 7.015 7.157 1.00 83.38 144 ILE A O 1
ATOM 1173 N N . GLU A 1 145 ? -16.019 4.803 7.530 1.00 88.31 145 GLU A N 1
ATOM 1174 C CA . GLU A 1 145 ? -17.451 4.569 7.762 1.00 88.31 145 GLU A CA 1
ATOM 1175 C C . GLU A 1 145 ? -17.871 4.864 9.209 1.00 88.31 145 GLU A C 1
ATOM 1177 O O . GLU A 1 145 ? -19.047 5.096 9.474 1.00 88.31 145 GLU A O 1
ATOM 1182 N N . ARG A 1 146 ? -16.922 4.846 10.157 1.00 85.12 146 ARG A N 1
ATOM 1183 C CA . ARG A 1 146 ? -17.161 4.919 11.612 1.00 85.12 146 ARG A CA 1
ATOM 1184 C C . ARG A 1 146 ? -18.150 3.867 12.134 1.00 85.12 146 ARG A C 1
ATOM 1186 O O . ARG A 1 146 ? -18.765 4.056 13.180 1.00 85.12 146 ARG A O 1
ATOM 1193 N N . ASP A 1 147 ? -18.265 2.735 11.440 1.00 89.38 147 ASP A N 1
ATOM 1194 C CA . ASP A 1 147 ? -19.151 1.637 11.822 1.00 89.38 147 ASP A CA 1
ATOM 1195 C C . ASP A 1 147 ? -18.473 0.683 12.817 1.00 89.38 147 ASP A C 1
ATOM 1197 O O . ASP A 1 147 ? -17.572 -0.087 12.477 1.00 89.38 147 ASP A O 1
ATOM 1201 N N . PHE A 1 148 ? -18.940 0.696 14.065 1.00 86.88 148 PHE A N 1
ATOM 1202 C CA . PHE A 1 148 ? -18.429 -0.180 15.119 1.00 86.88 148 PHE A CA 1
ATOM 1203 C C . PHE A 1 148 ? -18.756 -1.667 14.905 1.00 86.88 148 PHE A C 1
ATOM 1205 O O . PHE A 1 148 ? -18.119 -2.518 15.530 1.00 86.88 148 PHE A O 1
ATOM 1212 N N . MET A 1 149 ? -19.672 -2.027 13.999 1.00 89.06 149 MET A N 1
ATOM 1213 C CA . MET A 1 149 ? -19.892 -3.429 13.625 1.00 89.06 149 MET A CA 1
ATOM 1214 C C . MET A 1 149 ? -18.651 -4.039 12.965 1.00 89.06 149 MET A C 1
ATOM 1216 O O . MET A 1 149 ? -18.359 -5.218 13.188 1.00 89.06 149 MET A O 1
ATOM 1220 N N . LEU A 1 150 ? -17.853 -3.225 12.265 1.00 88.75 150 LEU A N 1
ATOM 1221 C CA . LEU A 1 150 ? -16.583 -3.633 11.656 1.00 88.75 150 LEU A CA 1
ATOM 1222 C C . LEU A 1 150 ? -15.549 -4.080 12.698 1.00 88.75 150 LEU A C 1
ATOM 1224 O O . LEU A 1 150 ? -14.708 -4.932 12.415 1.00 88.75 150 LEU A O 1
ATOM 1228 N N . VAL A 1 151 ? -15.637 -3.588 13.936 1.00 88.06 151 VAL A N 1
ATOM 1229 C CA . VAL A 1 151 ? -14.752 -4.011 15.037 1.00 88.06 151 VAL A CA 1
ATOM 1230 C C . VAL A 1 151 ? -14.955 -5.493 15.359 1.00 88.06 151 VAL A C 1
ATOM 1232 O O . VAL A 1 151 ? -13.988 -6.216 15.609 1.00 88.06 151 VAL A O 1
ATOM 1235 N N . ASN A 1 152 ? -16.197 -5.981 15.283 1.00 89.44 152 ASN A N 1
ATOM 1236 C CA . ASN A 1 152 ? -16.507 -7.397 15.488 1.00 89.44 152 ASN A CA 1
ATOM 1237 C C . ASN A 1 152 ? -15.959 -8.269 14.349 1.00 89.44 152 ASN A C 1
ATOM 1239 O O . ASN A 1 152 ? -15.577 -9.418 14.571 1.00 89.44 152 ASN A O 1
ATOM 1243 N N . GLU A 1 153 ? -15.914 -7.750 13.122 1.00 90.75 153 GLU A N 1
ATOM 1244 C CA . GLU A 1 153 ? -15.291 -8.441 11.989 1.00 90.75 153 GLU A CA 1
ATOM 1245 C C . GLU A 1 153 ? -13.770 -8.506 12.138 1.00 90.75 153 GLU A C 1
ATOM 1247 O O . GLU A 1 153 ? -13.176 -9.572 11.958 1.00 90.75 153 GLU A O 1
ATOM 1252 N N . ALA A 1 154 ? -13.151 -7.394 12.537 1.00 87.75 154 ALA A N 1
ATOM 1253 C CA . ALA A 1 154 ? -11.720 -7.306 12.792 1.00 87.75 154 ALA A CA 1
ATOM 1254 C C . ALA A 1 154 ? -11.281 -8.254 13.923 1.00 87.75 154 ALA A C 1
ATOM 1256 O O . ALA A 1 154 ? -10.266 -8.942 13.808 1.00 87.75 154 ALA A O 1
ATOM 1257 N N . GLU A 1 155 ? -12.075 -8.372 14.990 1.00 89.56 155 GLU A N 1
ATOM 1258 C CA . GLU A 1 155 ? -11.784 -9.284 16.099 1.00 89.56 155 GLU A CA 1
ATOM 1259 C C . GLU A 1 155 ? -11.726 -10.755 15.660 1.00 89.56 155 GLU A C 1
ATOM 1261 O O . GLU A 1 155 ? -10.853 -11.500 16.110 1.00 89.56 155 GLU A O 1
ATOM 1266 N N . LYS A 1 156 ? -12.586 -11.179 14.723 1.00 91.19 156 LYS A N 1
ATOM 1267 C CA . LYS A 1 156 ? -12.573 -12.553 14.178 1.00 91.19 156 LYS A CA 1
ATOM 1268 C C . LYS A 1 156 ? -11.262 -12.901 13.466 1.00 91.19 156 LYS A C 1
ATOM 1270 O O . LYS A 1 156 ? -11.000 -14.082 13.216 1.00 91.19 156 LYS A O 1
ATOM 1275 N N . LEU A 1 157 ? -10.440 -11.907 13.119 1.00 88.06 157 LEU A N 1
ATOM 1276 C CA . LEU A 1 157 ? -9.116 -12.121 12.542 1.00 88.06 157 LEU A CA 1
ATOM 1277 C C . LEU A 1 157 ? -8.041 -12.369 13.601 1.00 88.06 157 LEU A C 1
ATOM 1279 O O . LEU A 1 157 ? -7.074 -13.053 13.284 1.00 88.06 157 LEU A O 1
ATOM 1283 N N . VAL A 1 158 ? -8.211 -11.915 14.850 1.00 86.19 158 VAL A N 1
ATOM 1284 C CA . VAL A 1 158 ? -7.196 -12.041 15.916 1.00 86.19 158 VAL A CA 1
ATOM 1285 C C . VAL A 1 158 ? -6.682 -13.479 16.089 1.00 86.19 158 VAL A C 1
ATOM 1287 O O . VAL A 1 158 ? -5.462 -13.649 16.124 1.00 86.19 158 VAL A O 1
ATOM 1290 N N . PRO A 1 159 ? -7.529 -14.532 16.120 1.00 86.06 159 PRO A N 1
ATOM 1291 C CA . PRO A 1 159 ? -7.052 -15.912 16.261 1.00 86.06 159 PRO A CA 1
ATOM 1292 C C . PRO A 1 159 ? -6.282 -16.435 15.041 1.00 86.06 159 PRO A C 1
ATOM 1294 O O . PRO A 1 159 ? -5.557 -17.419 15.146 1.00 86.06 159 PRO A O 1
ATOM 1297 N N . LYS A 1 160 ? -6.453 -15.802 13.874 1.00 86.88 160 LYS A N 1
ATOM 1298 C CA . LYS A 1 160 ? -5.778 -16.166 12.618 1.00 86.88 160 LYS A CA 1
ATOM 1299 C C . LYS A 1 160 ? -4.396 -15.519 12.495 1.00 86.88 160 LYS A C 1
ATOM 1301 O O . LYS A 1 160 ? -3.644 -15.851 11.583 1.00 86.88 160 LYS A O 1
ATOM 1306 N N . LEU A 1 161 ? -4.067 -14.584 13.386 1.00 83.62 161 LEU A N 1
ATOM 1307 C CA . LEU A 1 161 ? -2.784 -13.895 13.421 1.00 83.62 161 LEU A CA 1
ATOM 1308 C C . LEU A 1 161 ? -1.826 -14.593 14.395 1.00 83.62 161 LEU A C 1
ATOM 1310 O O . LEU A 1 161 ? -2.232 -15.168 15.402 1.00 83.62 161 LEU A O 1
ATOM 1314 N N . ASN A 1 162 ? -0.523 -14.508 14.125 1.00 83.88 162 ASN A N 1
ATOM 1315 C CA . ASN A 1 162 ? 0.495 -15.056 15.023 1.00 83.88 162 ASN A CA 1
ATOM 1316 C C . ASN A 1 162 ? 0.499 -14.278 16.351 1.00 83.88 162 ASN A C 1
ATOM 1318 O O . ASN A 1 162 ? 0.851 -13.099 16.368 1.00 83.88 162 ASN A O 1
ATOM 1322 N N . SER A 1 163 ? 0.140 -14.931 17.457 1.00 85.25 163 SER A N 1
ATOM 1323 C CA . SER A 1 163 ? -0.016 -14.318 18.785 1.00 85.25 163 SER A CA 1
ATOM 1324 C C . SER A 1 163 ? 1.271 -13.729 19.370 1.00 85.25 163 SER A C 1
ATOM 1326 O O . SER A 1 163 ? 1.189 -12.808 20.179 1.00 85.25 163 SER A O 1
ATOM 1328 N N . HIS A 1 164 ? 2.437 -14.225 18.951 1.00 85.94 164 HIS A N 1
ATOM 1329 C CA . HIS A 1 164 ? 3.750 -13.740 19.385 1.00 85.94 164 HIS A CA 1
ATOM 1330 C C . HIS A 1 164 ? 4.268 -12.581 18.532 1.00 85.94 164 HIS A C 1
ATOM 1332 O O . HIS A 1 164 ? 5.274 -11.962 18.874 1.00 85.94 164 HIS A O 1
ATOM 1338 N N . ASN A 1 165 ? 3.609 -12.281 17.411 1.00 83.06 165 ASN A N 1
ATOM 1339 C CA . ASN A 1 165 ? 3.999 -11.167 16.564 1.00 83.06 165 ASN A CA 1
ATOM 1340 C C . ASN A 1 165 ? 3.596 -9.843 17.247 1.00 83.06 165 ASN A C 1
ATOM 1342 O O . ASN A 1 165 ? 2.405 -9.649 17.509 1.00 83.06 165 ASN A O 1
ATOM 1346 N N . PRO A 1 166 ? 4.533 -8.901 17.483 1.00 82.62 166 PRO A N 1
ATOM 1347 C CA . PRO A 1 166 ? 4.220 -7.601 18.080 1.00 82.62 166 PRO A CA 1
ATOM 1348 C C . PRO A 1 166 ? 3.102 -6.843 17.351 1.00 82.62 166 PRO A C 1
ATOM 1350 O O . PRO A 1 166 ? 2.319 -6.138 17.985 1.00 82.62 166 PRO A O 1
ATOM 1353 N N . LYS A 1 167 ? 2.972 -7.038 16.031 1.00 79.50 167 LYS A N 1
ATOM 1354 C CA . LYS A 1 167 ? 1.896 -6.451 15.218 1.00 79.50 167 LYS A CA 1
ATOM 1355 C C . LYS A 1 167 ? 0.518 -6.950 15.649 1.00 79.50 167 LYS A C 1
ATOM 1357 O O . LYS A 1 167 ? -0.417 -6.167 15.744 1.00 79.50 167 LYS A O 1
ATOM 1362 N N . THR A 1 168 ? 0.405 -8.242 15.950 1.00 84.44 168 THR A N 1
ATOM 1363 C CA . THR A 1 168 ? -0.838 -8.861 16.427 1.00 84.44 168 THR A CA 1
ATOM 1364 C C . THR A 1 168 ? -1.231 -8.346 17.805 1.00 84.44 168 THR A C 1
ATOM 1366 O O . THR A 1 168 ? -2.418 -8.179 18.071 1.00 84.44 168 THR A O 1
ATOM 1369 N N . ILE A 1 169 ? -0.249 -8.107 18.683 1.00 85.81 169 ILE A N 1
ATOM 1370 C CA . ILE A 1 169 ? -0.488 -7.554 20.024 1.00 85.81 169 ILE A CA 1
ATOM 1371 C C . ILE A 1 169 ? -1.075 -6.152 19.890 1.00 85.81 169 ILE A C 1
ATOM 1373 O O . ILE A 1 169 ? -2.192 -5.929 20.343 1.00 85.81 169 ILE A O 1
ATOM 1377 N N . LYS A 1 170 ? -0.402 -5.258 19.152 1.00 82.44 170 LYS A N 1
ATOM 1378 C CA . LYS A 1 170 ? -0.923 -3.903 18.943 1.00 82.44 170 LYS A CA 1
ATOM 1379 C C . LYS A 1 170 ? -2.301 -3.918 18.274 1.00 82.44 170 LYS A C 1
ATOM 1381 O O . LYS A 1 170 ? -3.156 -3.119 18.634 1.00 82.44 170 LYS A O 1
ATOM 1386 N N . PHE A 1 171 ? -2.520 -4.801 17.291 1.00 84.81 171 PHE A N 1
ATOM 1387 C CA . PHE A 1 171 ? -3.814 -4.900 16.607 1.00 84.81 171 PHE A CA 1
ATOM 1388 C C . PHE A 1 171 ? -4.916 -5.261 17.601 1.00 84.81 171 PHE A C 1
ATOM 1390 O O . PHE A 1 171 ? -5.950 -4.605 17.649 1.00 84.81 171 PHE A O 1
ATOM 1397 N N . ARG A 1 172 ? -4.665 -6.257 18.456 1.00 88.25 172 ARG A N 1
ATOM 1398 C CA . ARG A 1 172 ? -5.586 -6.656 19.523 1.00 88.25 172 ARG A CA 1
ATOM 1399 C C . ARG A 1 172 ? -5.864 -5.513 20.498 1.00 88.25 172 ARG A C 1
ATOM 1401 O O . ARG A 1 172 ? -7.027 -5.296 20.822 1.00 88.25 172 ARG A O 1
ATOM 1408 N N . ASP A 1 173 ? -4.831 -4.797 20.934 1.00 88.50 173 ASP A N 1
ATOM 1409 C CA . ASP A 1 173 ? -4.970 -3.667 21.858 1.00 88.50 173 ASP A CA 1
ATOM 1410 C C . ASP A 1 173 ? -5.826 -2.556 21.238 1.00 88.50 173 ASP A C 1
ATOM 1412 O O . ASP A 1 173 ? -6.731 -2.031 21.888 1.00 88.50 173 ASP A O 1
ATOM 1416 N N . PHE A 1 174 ? -5.626 -2.272 19.948 1.00 87.31 174 PHE A N 1
ATOM 1417 C CA . PHE A 1 174 ? -6.450 -1.315 19.217 1.00 87.31 174 PHE A CA 1
ATOM 1418 C C . PHE A 1 174 ? -7.907 -1.775 19.096 1.00 87.31 174 PHE A C 1
ATOM 1420 O O . PHE A 1 174 ? -8.812 -0.984 19.335 1.00 87.31 174 PHE A O 1
ATOM 1427 N N . ILE A 1 175 ? -8.170 -3.058 18.817 1.00 89.75 175 ILE A N 1
ATOM 1428 C CA . ILE A 1 175 ? -9.541 -3.598 18.825 1.00 89.75 175 ILE A CA 1
ATOM 1429 C C . ILE A 1 175 ? -10.200 -3.433 20.200 1.00 89.75 175 ILE A C 1
ATOM 1431 O O . ILE A 1 175 ? -11.371 -3.061 20.267 1.00 89.75 175 ILE A O 1
ATOM 1435 N N . GLN A 1 176 ? -9.471 -3.655 21.299 1.00 90.44 176 GLN A N 1
ATOM 1436 C CA . GLN A 1 176 ? -10.008 -3.421 22.645 1.00 90.44 176 GLN A CA 1
ATOM 1437 C C . GLN A 1 176 ? -10.300 -1.940 22.904 1.00 90.44 176 GLN A C 1
ATOM 1439 O O . GLN A 1 176 ? -11.332 -1.619 23.490 1.00 90.44 176 GLN A O 1
ATOM 1444 N N . LEU A 1 177 ? -9.445 -1.037 22.414 1.00 90.56 177 LEU A N 1
ATOM 1445 C CA . LEU A 1 177 ? -9.702 0.400 22.471 1.00 90.56 177 LEU A CA 1
ATOM 1446 C C . LEU A 1 177 ? -10.965 0.782 21.687 1.00 90.56 177 LEU A C 1
ATOM 1448 O O . LEU A 1 177 ? -11.806 1.513 22.199 1.00 90.56 177 LEU A O 1
ATOM 1452 N N . LEU A 1 178 ? -11.140 0.262 20.469 1.00 89.62 178 LEU A N 1
ATOM 1453 C CA . LEU A 1 178 ? -12.344 0.520 19.675 1.00 89.62 178 LEU A CA 1
ATOM 1454 C C . LEU A 1 178 ? -13.610 0.016 20.387 1.00 89.62 178 LEU A C 1
ATOM 1456 O O . LEU A 1 178 ? -14.647 0.674 20.350 1.00 89.62 178 LEU A O 1
ATOM 1460 N N . LYS A 1 179 ? -13.525 -1.117 21.092 1.00 90.44 179 LYS A N 1
ATOM 1461 C CA . LYS A 1 179 ? -14.640 -1.675 21.869 1.00 90.44 179 LYS A CA 1
ATOM 1462 C C . LYS A 1 179 ? -15.033 -0.857 23.092 1.00 90.44 179 LYS A C 1
ATOM 1464 O O . LYS A 1 179 ? -16.190 -0.946 23.497 1.00 90.44 179 LYS A O 1
ATOM 1469 N N . SER A 1 180 ? -14.122 -0.074 23.675 1.00 89.94 180 SER A N 1
ATOM 1470 C CA . SER A 1 180 ? -14.488 0.806 24.789 1.00 89.94 180 SER A CA 1
ATOM 1471 C C . SER A 1 180 ? -15.392 1.959 24.347 1.00 89.94 180 SER A C 1
ATOM 1473 O O . SER A 1 180 ? -16.034 2.573 25.194 1.00 89.94 180 SER A O 1
ATOM 1475 N N . GLN A 1 181 ? -15.463 2.232 23.033 1.00 85.69 181 GLN A N 1
ATOM 1476 C CA . GLN A 1 181 ? -16.232 3.324 22.421 1.00 85.69 181 GLN A CA 1
ATOM 1477 C C . GLN A 1 181 ? -15.887 4.708 22.994 1.00 85.69 181 GLN A C 1
ATOM 1479 O O . GLN A 1 181 ? -16.646 5.666 22.861 1.00 85.69 181 GLN A O 1
ATOM 1484 N N . GLU A 1 182 ? -14.712 4.843 23.610 1.00 91.12 182 GLU A N 1
ATOM 1485 C CA . GLU A 1 182 ? -14.215 6.117 24.114 1.00 91.12 182 GLU A CA 1
ATOM 1486 C C . GLU A 1 182 ? -13.677 6.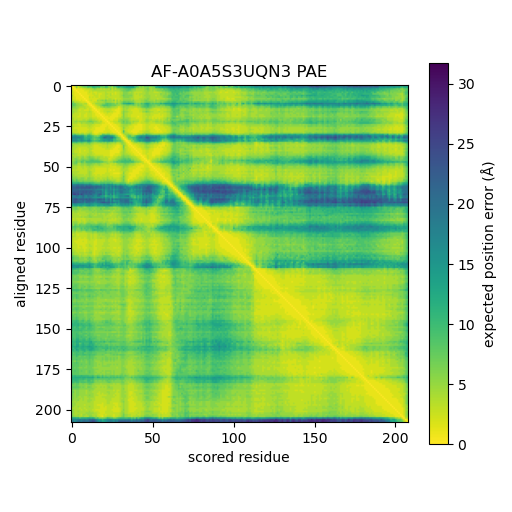955 22.950 1.00 91.12 182 GLU A C 1
ATOM 1488 O O . GLU A 1 182 ? -12.481 6.950 22.652 1.00 91.12 182 GLU A O 1
ATOM 1493 N N . GLU A 1 183 ? -14.575 7.674 22.276 1.00 87.81 183 GLU A N 1
ATOM 1494 C CA . GLU A 1 183 ? -14.304 8.398 21.028 1.00 87.81 183 GLU A CA 1
ATOM 1495 C C . GLU A 1 183 ? -13.062 9.298 21.100 1.00 87.81 183 GLU A C 1
ATOM 1497 O O . GLU A 1 183 ? -12.232 9.283 20.191 1.00 87.81 183 GLU A O 1
ATOM 1502 N N . SER A 1 184 ? -12.868 10.018 22.208 1.00 90.50 184 SER A N 1
ATOM 1503 C CA . SER A 1 184 ? -11.693 10.877 22.400 1.00 90.50 184 SER A CA 1
ATOM 1504 C C . SER A 1 184 ? -10.379 10.089 22.398 1.00 90.50 184 SER A C 1
ATOM 1506 O O . SER A 1 184 ? -9.402 10.524 21.787 1.00 90.50 184 SER A O 1
ATOM 1508 N N . LYS A 1 185 ? -10.343 8.906 23.025 1.00 90.81 185 LYS A N 1
ATOM 1509 C CA . LYS A 1 185 ? -9.165 8.030 23.002 1.00 90.81 185 LYS A CA 1
ATOM 1510 C C . LYS A 1 185 ? -8.950 7.427 21.616 1.00 90.81 185 LYS A C 1
ATOM 1512 O O . LYS A 1 185 ? -7.813 7.373 21.160 1.00 90.81 185 LYS A O 1
ATOM 1517 N N . ILE A 1 186 ? -10.025 7.033 20.934 1.00 88.75 186 ILE A N 1
ATOM 1518 C CA . ILE A 1 186 ? -9.968 6.478 19.574 1.00 88.75 186 ILE A CA 1
ATOM 1519 C C . ILE A 1 186 ? -9.402 7.510 18.590 1.00 88.75 186 ILE A C 1
ATOM 1521 O O . ILE A 1 186 ? -8.513 7.188 17.806 1.00 88.75 186 ILE A O 1
ATOM 1525 N N . ILE A 1 187 ? -9.878 8.758 18.643 1.00 88.44 187 ILE A N 1
ATOM 1526 C CA . ILE A 1 187 ? -9.367 9.852 17.804 1.00 88.44 187 ILE A CA 1
ATOM 1527 C C . ILE A 1 187 ? -7.884 10.097 18.088 1.00 88.44 187 ILE A C 1
ATOM 1529 O O . ILE A 1 187 ? -7.095 10.192 17.150 1.00 88.44 187 ILE A O 1
ATOM 1533 N N . ASN A 1 188 ? -7.495 10.151 19.364 1.00 90.25 188 ASN A N 1
ATOM 1534 C CA . ASN A 1 188 ? -6.096 10.342 19.743 1.00 90.25 188 ASN A CA 1
ATOM 1535 C C . ASN A 1 188 ? -5.194 9.228 19.196 1.00 90.25 188 ASN A C 1
ATOM 1537 O O . ASN A 1 188 ? -4.128 9.524 18.663 1.00 90.25 188 ASN A O 1
ATOM 1541 N N . GLU A 1 189 ? -5.628 7.969 19.276 1.00 87.75 189 GLU A N 1
ATOM 1542 C CA . GLU A 1 189 ? -4.866 6.827 18.762 1.00 87.75 189 GLU A CA 1
ATOM 1543 C C . GLU A 1 189 ? -4.727 6.865 17.233 1.00 87.75 189 GLU A C 1
ATOM 1545 O O . GLU A 1 189 ? -3.644 6.644 16.694 1.00 87.75 189 GLU A O 1
ATOM 1550 N N . ILE A 1 190 ? -5.789 7.238 16.514 1.00 85.56 190 ILE A N 1
ATOM 1551 C CA . ILE A 1 190 ? -5.740 7.412 15.054 1.00 85.56 190 ILE A CA 1
ATOM 1552 C C . ILE A 1 190 ? -4.746 8.515 14.663 1.00 85.56 190 ILE A C 1
ATOM 1554 O O . ILE A 1 190 ? -3.971 8.351 13.721 1.00 85.56 190 ILE A O 1
ATOM 1558 N N . GLU A 1 191 ? -4.729 9.634 15.388 1.00 87.00 191 GLU A N 1
ATOM 1559 C CA . GLU A 1 191 ? -3.765 10.712 15.145 1.00 87.00 191 GLU A CA 1
ATOM 1560 C C . GLU A 1 191 ? -2.324 10.300 15.486 1.00 87.00 191 GLU A C 1
ATOM 1562 O O . GLU A 1 191 ? -1.378 10.755 14.834 1.00 87.00 191 GLU A O 1
ATOM 1567 N N . LEU A 1 192 ? -2.129 9.408 16.463 1.00 86.69 192 LEU A N 1
ATOM 1568 C CA . LEU A 1 192 ? -0.828 8.786 16.711 1.00 86.69 192 LEU A CA 1
ATOM 1569 C C . LEU A 1 192 ? -0.400 7.918 15.523 1.00 86.69 192 LEU A C 1
ATOM 1571 O O . LEU A 1 192 ? 0.724 8.089 15.049 1.00 86.69 192 LEU A O 1
ATOM 1575 N N . PHE A 1 193 ? -1.290 7.084 14.975 1.00 83.50 193 PHE A N 1
ATOM 1576 C CA . PHE A 1 193 ? -0.990 6.285 13.780 1.00 83.50 193 PHE A CA 1
ATOM 1577 C C . PHE A 1 193 ? -0.607 7.149 12.585 1.00 83.50 193 PHE A C 1
ATOM 1579 O O . PHE A 1 193 ? 0.412 6.876 11.958 1.00 83.50 193 PHE A O 1
ATOM 1586 N N . LYS A 1 194 ? -1.330 8.241 12.310 1.00 84.25 194 LYS A N 1
ATOM 1587 C CA . LYS A 1 194 ? -0.953 9.174 11.231 1.00 84.25 194 LYS A CA 1
ATOM 1588 C C . LYS 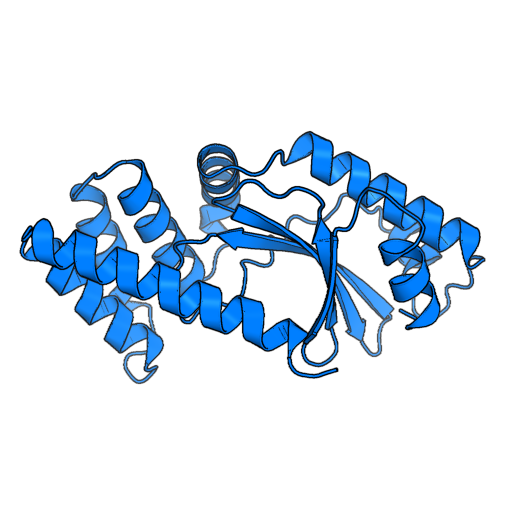A 1 194 ? 0.461 9.713 11.404 1.00 84.25 194 LYS A C 1
ATOM 1590 O O . LYS A 1 194 ? 1.242 9.730 10.455 1.00 84.25 194 LYS A O 1
ATOM 1595 N N . LYS A 1 195 ? 0.817 10.133 12.622 1.00 86.56 195 LYS A N 1
ATOM 1596 C CA . LYS A 1 195 ? 2.161 10.648 12.926 1.00 86.56 195 LYS A CA 1
ATOM 1597 C C . LYS A 1 195 ? 3.233 9.569 12.796 1.00 86.56 195 LYS A C 1
ATOM 1599 O O . LYS A 1 195 ? 4.324 9.866 12.318 1.00 86.56 195 LYS A O 1
ATOM 1604 N N . GLU A 1 196 ? 2.959 8.343 13.233 1.00 84.31 196 GLU A N 1
ATOM 1605 C CA . GLU A 1 196 ? 3.879 7.213 13.068 1.00 84.31 196 GLU A CA 1
ATOM 1606 C C . GLU A 1 196 ? 4.065 6.851 11.591 1.00 84.31 196 GLU A C 1
ATOM 1608 O O . GLU A 1 196 ? 5.203 6.742 11.136 1.00 84.31 196 GLU A O 1
ATOM 1613 N N . ASN A 1 197 ? 2.979 6.765 10.823 1.00 82.00 197 ASN A N 1
ATOM 1614 C CA . ASN A 1 197 ? 3.007 6.490 9.386 1.00 82.00 197 ASN A CA 1
ATOM 1615 C C . ASN A 1 197 ? 3.762 7.579 8.620 1.00 82.00 197 ASN A C 1
ATOM 1617 O O . ASN A 1 197 ? 4.550 7.268 7.729 1.00 82.00 197 ASN A O 1
ATOM 1621 N N . GLU A 1 198 ? 3.594 8.847 9.000 1.00 85.38 198 GLU A N 1
ATOM 1622 C CA . GLU A 1 198 ? 4.361 9.949 8.422 1.00 85.38 198 GLU A CA 1
ATOM 1623 C C . GLU A 1 198 ? 5.854 9.835 8.739 1.00 85.38 198 GLU A C 1
ATOM 1625 O O . GLU A 1 198 ? 6.686 10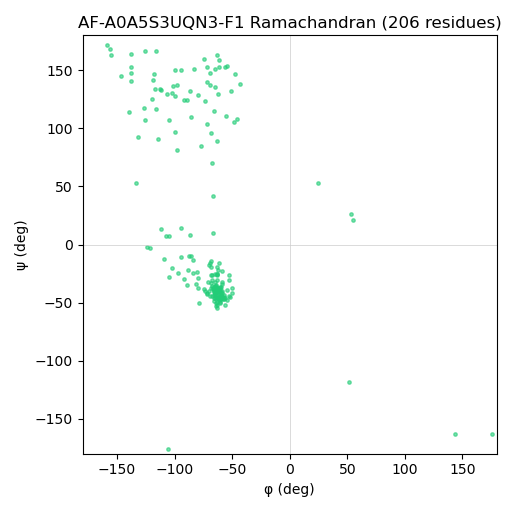.003 7.853 1.00 85.38 198 GLU A O 1
ATOM 1630 N N . LYS A 1 199 ? 6.227 9.486 9.975 1.00 85.62 199 LYS A N 1
ATOM 1631 C CA . LYS A 1 199 ? 7.638 9.244 10.323 1.00 85.62 199 LYS A CA 1
ATOM 1632 C C . LYS A 1 199 ? 8.234 8.105 9.500 1.00 85.62 199 LYS A C 1
ATOM 1634 O O . LYS A 1 199 ? 9.355 8.239 9.016 1.00 85.62 199 LYS A O 1
ATOM 1639 N N . VAL A 1 200 ? 7.495 7.005 9.335 1.00 81.25 200 VAL A N 1
ATOM 1640 C CA . VAL A 1 200 ? 7.910 5.871 8.495 1.00 81.25 200 VAL A CA 1
ATOM 1641 C C . VAL A 1 200 ? 8.097 6.327 7.051 1.00 81.25 200 VAL A C 1
ATOM 1643 O O . VAL A 1 200 ? 9.134 6.037 6.462 1.00 81.25 200 VAL A O 1
ATOM 1646 N N . TRP A 1 201 ? 7.144 7.087 6.509 1.00 82.56 201 TRP A N 1
ATOM 1647 C CA . TRP A 1 201 ? 7.228 7.650 5.164 1.00 82.56 201 TRP A CA 1
ATOM 1648 C C . TRP A 1 201 ? 8.488 8.498 4.971 1.00 82.56 201 TRP A C 1
ATOM 1650 O O . TRP A 1 201 ? 9.268 8.249 4.053 1.00 82.56 201 TRP A O 1
ATOM 1660 N N . GLN A 1 202 ? 8.722 9.460 5.865 1.00 85.38 202 GLN A N 1
ATOM 1661 C CA . GLN A 1 202 ? 9.866 10.366 5.779 1.00 85.38 202 GLN A CA 1
ATOM 1662 C C . GLN A 1 202 ? 11.203 9.628 5.917 1.00 85.38 202 GLN A C 1
ATOM 1664 O O . GLN A 1 202 ? 12.163 9.965 5.225 1.00 85.38 202 GLN A O 1
ATOM 1669 N N . ALA A 1 203 ? 11.267 8.574 6.737 1.00 84.44 203 ALA A N 1
ATOM 1670 C CA . ALA A 1 203 ? 12.481 7.780 6.916 1.00 84.44 203 ALA A CA 1
ATOM 1671 C C . ALA A 1 203 ? 13.006 7.159 5.605 1.00 84.44 203 ALA A C 1
ATOM 1673 O O . ALA A 1 203 ? 14.204 6.912 5.497 1.00 84.44 203 ALA A O 1
ATOM 1674 N N . HIS A 1 204 ? 12.166 6.967 4.580 1.00 81.75 204 HIS A N 1
ATOM 1675 C CA . HIS A 1 204 ? 12.619 6.475 3.269 1.00 81.75 204 HIS A CA 1
ATOM 1676 C C . HIS A 1 204 ? 13.460 7.456 2.463 1.00 81.75 204 HIS A C 1
ATOM 1678 O O . HIS A 1 204 ? 14.121 7.042 1.511 1.00 81.75 204 HIS A O 1
ATOM 1684 N N . PHE A 1 205 ? 13.417 8.740 2.808 1.00 82.25 205 PHE A N 1
ATOM 1685 C CA . PHE A 1 205 ? 14.094 9.796 2.059 1.00 82.25 205 PHE A CA 1
ATOM 1686 C C . PHE A 1 205 ? 15.297 10.374 2.807 1.00 82.25 205 PHE A C 1
ATOM 1688 O O . PHE A 1 205 ? 16.092 11.084 2.199 1.00 82.25 205 PHE A O 1
ATOM 1695 N N . VAL A 1 206 ? 15.445 10.058 4.099 1.00 72.19 206 VAL A N 1
ATOM 1696 C CA . VAL A 1 206 ? 16.539 10.548 4.957 1.00 72.19 206 VAL A CA 1
ATOM 1697 C C . VAL A 1 206 ? 17.837 9.756 4.745 1.00 72.19 206 VAL A C 1
ATOM 1699 O O . VAL A 1 206 ? 18.919 10.290 4.970 1.00 72.19 206 VAL A O 1
ATOM 1702 N N . GLU A 1 207 ? 17.758 8.517 4.253 1.00 50.53 207 GLU A N 1
ATOM 1703 C CA . GLU A 1 207 ? 18.927 7.719 3.861 1.00 50.53 207 GLU A CA 1
ATOM 1704 C C . GLU A 1 207 ? 19.166 7.802 2.341 1.00 50.53 207 GLU A C 1
ATOM 1706 O O . GLU A 1 207 ? 18.772 6.915 1.583 1.00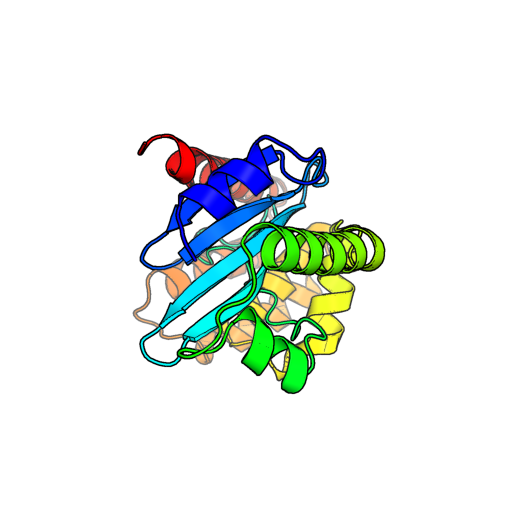 50.53 207 GLU A O 1
ATOM 1711 N N . ASN A 1 208 ? 19.806 8.883 1.884 1.00 41.47 208 ASN A N 1
ATOM 1712 C CA . ASN A 1 208 ? 20.480 8.960 0.579 1.00 41.47 208 ASN A CA 1
ATOM 1713 C C . ASN A 1 208 ? 21.782 9.751 0.682 1.00 41.47 208 ASN A C 1
ATOM 1715 O O . ASN A 1 208 ? 21.731 10.901 1.169 1.00 41.47 208 ASN A O 1
#

pLDDT: mean 80.78, std 9.97, range [41.47, 91.19]

Organism: NCBI:txid43658